Protein AF-0000000082579649 (afdb_homodimer)

Secondary structure (DSSP, 8-state):
--EEEEEETTTTEEEEEEE-TTT-HHHHHHHHHHHHTT-EEEEEE-SSSSSEEEEEEEGGGSPTT---PPPPPSSEESSPPTTEEEEEEE-TTSSTTPPSS-EEEEEEE-STT---EETTEE--EEEEEEE-HHHHHHHHHHHHHHHHH-SEEEEEEE-/--EEEEEETTTTEEEEEEE-TTT-HHHHHHHHHHHHTT-EEEEEE-SSSSSEEEEEEEGGGSPTT--------SSEESSPPTTEEEEEEE-TTSSTTPPSS-EEEEEEE-STT---EETTEE--EEEEEEE-HHHHHHHHHHHHHHHHH-SEEEEEEE-

Foldseek 3Di:
DQWKWKDFPPLGGTFIKGFDCVQFVVVSVLLVVQQAVQHKAKWWADDPWPQKIKGKDAPVRDDPPDDDDDGDATQKDQFDAAFFKWKDKDAAPRFPPDDGGIIIMIIHGQHGDTGQQDPRGTDITHRTIGTDPVSNVVNNSSSVVRNVVGMGMMTMHGD/DQWKWKDFPPLGGTFIKGFDCVQFVVVSVLLVVQQAVQHKAKWWADDPWPQKIKGKDDPVRDDPPDDDDDGDATQKDQFDAAFFKWKDKDAAPRFPPDDGGIIIMIIHGQHGDTGQQDPRGTDITHRTIGTDPVSNVSNNSSSVVRNVVGMGMMTMHGD

Organism: NCBI:txid68569

InterPro domains:
  IPR024532 Protein of unknown function DUF3830 [PF12903] (9-155)

pLDDT: mean 97.83, std 1.89, range [89.81, 99.0]

Solvent-accessible surface area (backbone atoms only — not comparable to full-atom values): 15954 Å² total; per-residue (Å²): 136,59,38,34,26,43,32,27,80,89,55,59,32,67,34,46,23,41,52,31,55,90,54,7,46,69,56,28,50,54,52,48,53,41,15,76,65,54,38,70,40,60,27,34,57,34,34,39,33,30,44,29,40,31,34,66,36,47,50,87,68,52,62,87,89,58,84,83,74,88,66,75,91,24,60,53,40,42,59,53,44,56,33,30,27,28,46,32,67,43,57,56,83,70,52,90,88,60,68,80,44,45,34,38,29,39,33,44,24,53,29,72,66,23,33,40,54,45,88,88,42,76,48,60,30,18,47,18,30,30,44,36,76,90,35,39,68,58,36,31,55,16,52,54,42,34,46,43,53,12,50,47,57,38,33,32,25,69,96,135,58,36,35,25,41,34,26,80,90,53,59,31,66,32,45,23,41,52,31,54,89,56,8,45,68,56,28,51,52,51,48,54,41,14,75,66,53,39,69,40,58,25,33,57,35,32,38,33,29,44,29,42,32,34,67,36,48,50,86,69,53,63,87,88,57,84,82,75,88,67,76,91,23,60,53,40,42,59,53,45,55,33,32,26,30,46,30,64,44,56,56,82,69,53,91,90,60,69,81,44,45,35,37,29,40,34,44,24,53,28,74,64,23,32,41,53,44,90,89,40,77,48,62,28,20,47,18,29,31,44,36,78,91,36,39,69,59,36,29,55,16,52,54,41,34,47,43,54,14,50,45,58,40,33,31,25,70,95

Radius of gyration: 20.74 Å; Cα contacts (8 Å, |Δi|>4): 809; chains: 2; bounding box: 42×59×42 Å

Nearest PDB structures (foldseek):
  3kop-assembly1_F  TM=8.408E-01  e=2.558E-10  Arthrobacter sp. FB24
  3kop-assembly1_D  TM=8.110E-01  e=3.966E-10  Arthrobacter sp. FB24
  3kop-assembly1_B  TM=8.063E-01  e=4.426E-10  Arthrobacter sp. FB24
  3kop-assembly1_A  TM=7.973E-01  e=3.365E-10  Arthrobacter sp. FB24
  6lkb-assembly1_B  TM=5.502E-01  e=4.437E-04  Arabidopsis thaliana

Structure (mmCIF, N/CA/C/O backbone):
data_AF-0000000082579649-model_v1
#
loop_
_entity.id
_entity.type
_entity.pdbx_description
1 polymer 'DUF3830 family protein'
#
loop_
_atom_site.group_PDB
_atom_site.id
_atom_site.type_symbol
_atom_site.label_atom_id
_atom_site.label_alt_id
_atom_site.label_comp_id
_atom_site.label_asym_id
_atom_site.label_entity_id
_atom_site.label_seq_id
_atom_site.pdbx_PDB_ins_code
_atom_site.Cartn_x
_atom_site.Cartn_y
_atom_site.Cartn_z
_atom_site.occupancy
_atom_site.B_iso_or_equiv
_atom_site.auth_seq_id
_atom_site.auth_comp_id
_atom_site.auth_asym_id
_atom_site.auth_atom_id
_atom_site.pdbx_PDB_model_num
ATOM 1 N N . MET A 1 1 ? 10.078 27.406 15.312 1 89.81 1 MET A N 1
ATOM 2 C CA . MET A 1 1 ? 10.195 25.953 15.117 1 89.81 1 MET A CA 1
ATOM 3 C C . MET A 1 1 ? 10.508 25.625 13.664 1 89.81 1 MET A C 1
ATOM 5 O O . MET A 1 1 ? 9.656 25.812 12.789 1 89.81 1 MET A O 1
ATOM 9 N N . ASP A 1 2 ? 11.695 25.125 13.398 1 94.81 2 ASP A N 1
ATOM 10 C CA . ASP A 1 2 ? 12.133 24.859 12.039 1 94.81 2 ASP A CA 1
ATOM 11 C C . ASP A 1 2 ? 12.109 23.359 11.734 1 94.81 2 ASP A C 1
ATOM 13 O O . ASP A 1 2 ? 12.125 22.953 10.57 1 94.81 2 ASP A O 1
ATOM 17 N N . LEU A 1 3 ? 12.117 22.688 12.906 1 98.5 3 LEU A N 1
ATOM 18 C CA . LEU A 1 3 ? 12.156 21.234 12.766 1 98.5 3 LEU A CA 1
ATOM 19 C C . LEU A 1 3 ? 11.008 20.578 13.523 1 98.5 3 LEU A C 1
ATOM 21 O O . LEU A 1 3 ? 10.641 21.031 14.617 1 98.5 3 LEU A O 1
ATOM 25 N N . VAL A 1 4 ? 10.43 19.516 12.945 1 98.88 4 VAL A N 1
ATOM 26 C CA . VAL A 1 4 ? 9.562 18.594 13.656 1 98.88 4 VAL A CA 1
ATOM 27 C C . VAL A 1 4 ? 10.141 17.188 13.602 1 98.88 4 VAL A C 1
ATOM 29 O O . VAL A 1 4 ? 11.031 16.906 12.797 1 98.88 4 VAL A O 1
ATOM 32 N N . ILE A 1 5 ? 9.695 16.328 14.523 1 98.94 5 ILE A N 1
ATOM 33 C CA . ILE A 1 5 ? 10.164 14.945 14.531 1 98.94 5 ILE A CA 1
ATOM 34 C C . ILE A 1 5 ? 8.969 14 14.523 1 98.94 5 ILE A C 1
ATOM 36 O O . ILE A 1 5 ? 7.988 14.227 15.242 1 98.94 5 ILE A O 1
ATOM 40 N N . PHE A 1 6 ? 8.969 13.031 13.594 1 98.94 6 PHE A N 1
ATOM 41 C CA . PHE A 1 6 ? 8.023 11.922 13.602 1 98.94 6 PHE A CA 1
ATOM 42 C C . PHE A 1 6 ? 8.625 10.703 14.281 1 98.94 6 PHE A C 1
ATOM 44 O O . PHE A 1 6 ? 9.742 10.297 13.969 1 98.94 6 PHE A O 1
ATOM 51 N N . THR A 1 7 ? 7.855 10.125 15.227 1 98.94 7 THR A N 1
ATOM 52 C CA . THR A 1 7 ? 8.383 8.984 15.969 1 98.94 7 THR A CA 1
ATOM 53 C C . THR A 1 7 ? 7.383 7.836 15.969 1 98.94 7 THR A C 1
ATOM 55 O O . THR A 1 7 ? 6.172 8.055 15.953 1 98.94 7 THR A O 1
ATOM 58 N N . GLU A 1 8 ? 7.793 6.699 15.922 1 98.88 8 GLU A N 1
ATOM 59 C CA . GLU A 1 8 ? 7.113 5.418 16.109 1 98.88 8 GLU A CA 1
ATOM 60 C C . GLU A 1 8 ? 8.008 4.418 16.828 1 98.88 8 GLU A C 1
ATOM 62 O O . GLU A 1 8 ? 8.977 3.91 16.266 1 98.88 8 GLU A O 1
ATOM 67 N N . PRO A 1 9 ? 7.734 4.109 18.109 1 98.31 9 PRO A N 1
ATOM 68 C CA . PRO A 1 9 ? 8.711 3.445 18.984 1 98.31 9 PRO A CA 1
ATOM 69 C C . PRO A 1 9 ? 9 2.01 18.547 1 98.31 9 PRO A C 1
ATOM 71 O O . PRO A 1 9 ? 10.125 1.532 18.703 1 98.31 9 PRO A O 1
ATOM 74 N N . LYS A 1 10 ? 8.117 1.256 18.047 1 98.56 10 LYS A N 1
ATOM 75 C CA . LYS A 1 10 ? 8.32 -0.157 17.734 1 98.56 10 LYS A CA 1
ATOM 76 C C . LYS A 1 10 ? 9.305 -0.334 16.594 1 98.56 10 LYS A C 1
ATOM 78 O O . LYS A 1 10 ? 10.188 -1.195 16.641 1 98.56 10 LYS A O 1
ATOM 83 N N . SER A 1 11 ? 9.195 0.44 15.539 1 98.81 11 SER A N 1
ATOM 84 C CA . SER A 1 11 ? 10.117 0.373 14.406 1 98.81 11 SER A CA 1
ATOM 85 C C . SER A 1 11 ? 11.422 1.102 14.719 1 98.81 11 SER A C 1
ATOM 87 O O . SER A 1 11 ? 12.453 0.832 14.094 1 98.81 11 SER A O 1
ATOM 89 N N . GLY A 1 12 ? 11.375 2.088 15.656 1 98.81 12 GLY A N 1
ATOM 90 C CA . GLY A 1 12 ? 12.516 2.949 15.945 1 98.81 12 GLY A CA 1
ATOM 91 C C . GLY A 1 12 ? 12.5 4.242 15.148 1 98.81 12 GLY A C 1
ATOM 92 O O . GLY A 1 12 ? 13.438 5.035 15.227 1 98.81 12 GLY A O 1
ATOM 93 N N . LEU A 1 13 ? 11.469 4.5 14.375 1 98.94 13 LEU A N 1
ATOM 94 C CA . LEU A 1 13 ? 11.406 5.715 13.57 1 98.94 13 LEU A CA 1
ATOM 95 C C . LEU A 1 13 ? 11.547 6.953 14.453 1 98.94 13 LEU A C 1
ATOM 97 O O . LEU A 1 13 ? 10.852 7.094 15.453 1 98.94 13 LEU A O 1
ATOM 101 N N . SER A 1 14 ? 12.422 7.719 14.172 1 98.88 14 SER A N 1
ATOM 102 C CA . SER A 1 14 ? 12.727 9.023 14.75 1 98.88 14 SER A CA 1
ATOM 103 C C . SER A 1 14 ? 13.305 9.969 13.695 1 98.88 14 SER A C 1
ATOM 105 O O . SER A 1 14 ? 14.508 10.227 13.688 1 98.88 14 SER A O 1
ATOM 107 N N . ALA A 1 15 ? 12.445 10.477 12.859 1 98.88 15 ALA A N 1
ATOM 108 C CA . ALA A 1 15 ? 12.867 11.25 11.695 1 98.88 15 ALA A CA 1
ATOM 109 C C . ALA A 1 15 ? 12.695 12.742 11.93 1 98.88 15 ALA A C 1
ATOM 111 O O . ALA A 1 15 ? 11.57 13.234 12.031 1 98.88 15 ALA A O 1
ATOM 112 N N . ARG A 1 16 ? 13.781 13.469 12.078 1 98.94 16 ARG A N 1
ATOM 113 C CA . ARG A 1 16 ? 13.719 14.93 12.094 1 98.94 16 ARG A CA 1
ATOM 114 C C . ARG A 1 16 ? 13.477 15.477 10.688 1 98.94 16 ARG A C 1
ATOM 116 O O . ARG A 1 16 ? 14.117 15.039 9.727 1 98.94 16 ARG A O 1
ATOM 123 N N . CYS A 1 17 ? 12.555 16.359 10.562 1 98.94 17 CYS A N 1
ATOM 124 C CA . CYS A 1 17 ? 12.164 16.922 9.273 1 98.94 17 CYS A CA 1
ATOM 125 C C . CYS A 1 17 ? 12.242 18.438 9.289 1 98.94 17 CYS A C 1
ATOM 127 O O . CYS A 1 17 ? 11.688 19.094 10.18 1 98.94 17 CYS A O 1
ATOM 129 N N . ARG A 1 18 ? 12.93 18.969 8.312 1 98.94 18 ARG A N 1
ATOM 130 C CA . ARG A 1 18 ? 13 20.406 8.148 1 98.94 18 ARG A CA 1
ATOM 131 C C . ARG A 1 18 ? 11.75 20.953 7.461 1 98.94 18 ARG A C 1
ATOM 133 O O . ARG A 1 18 ? 11.406 20.516 6.359 1 98.94 18 ARG A O 1
ATOM 140 N N . LEU A 1 19 ? 11.102 21.922 8.164 1 98.94 19 LEU A N 1
ATOM 141 C CA . LEU A 1 19 ? 9.938 22.578 7.57 1 98.94 19 LEU A CA 1
ATOM 142 C C . LEU A 1 19 ? 10.359 23.484 6.422 1 98.94 19 LEU A C 1
ATOM 144 O O . LEU A 1 19 ? 11.5 23.969 6.387 1 98.94 19 LEU A O 1
ATOM 148 N N . LEU A 1 20 ? 9.43 23.703 5.473 1 98.88 20 LEU A N 1
ATOM 149 C CA . LEU A 1 20 ? 9.68 24.531 4.305 1 98.88 20 LEU A CA 1
ATOM 150 C C . LEU A 1 20 ? 8.719 25.719 4.27 1 98.88 20 LEU A C 1
ATOM 152 O O . LEU A 1 20 ? 7.934 25.859 3.326 1 98.88 20 LEU A O 1
ATOM 156 N N . PRO A 1 21 ? 8.867 26.672 5.203 1 98.62 21 PRO A N 1
ATOM 157 C CA . PRO A 1 21 ? 7.867 27.734 5.32 1 98.62 21 PRO A CA 1
ATOM 158 C C . PRO A 1 21 ? 7.855 28.672 4.113 1 98.62 21 PRO A C 1
ATOM 160 O O . PRO A 1 21 ? 6.844 29.312 3.84 1 98.62 21 PRO A O 1
ATOM 163 N N . ASP A 1 22 ? 8.969 28.75 3.328 1 98.69 22 ASP A N 1
ATOM 164 C CA . ASP A 1 22 ? 8.977 29.594 2.137 1 98.69 22 ASP A CA 1
ATOM 165 C C . ASP A 1 22 ? 8.164 28.969 1.01 1 98.69 22 ASP A C 1
ATOM 167 O O . ASP A 1 22 ? 7.562 29.672 0.198 1 98.69 22 ASP A O 1
ATOM 171 N N . ALA A 1 23 ? 8.125 27.688 0.96 1 98.81 23 ALA A N 1
ATOM 172 C CA . ALA A 1 23 ? 7.469 26.969 -0.129 1 98.81 23 ALA A CA 1
ATOM 173 C C . ALA A 1 23 ? 6.02 26.641 0.224 1 98.81 23 ALA A C 1
ATOM 175 O O . ALA A 1 23 ? 5.148 26.641 -0.647 1 98.81 23 ALA A O 1
ATOM 176 N N . ALA A 1 24 ? 5.758 26.359 1.533 1 98.88 24 ALA A N 1
ATOM 177 C CA . ALA A 1 24 ? 4.438 25.891 1.954 1 98.88 24 ALA A CA 1
ATOM 178 C C . ALA A 1 24 ? 4.082 26.438 3.338 1 98.88 24 ALA A C 1
ATOM 180 O O . ALA A 1 24 ? 3.965 25.672 4.297 1 98.88 24 ALA A O 1
ATOM 181 N N . PRO A 1 25 ? 3.885 27.703 3.451 1 98.69 25 PRO A N 1
ATOM 182 C CA . PRO A 1 25 ? 3.76 28.344 4.758 1 98.69 25 PRO A CA 1
ATOM 183 C C . PRO A 1 25 ? 2.559 27.844 5.555 1 98.69 25 PRO A C 1
ATOM 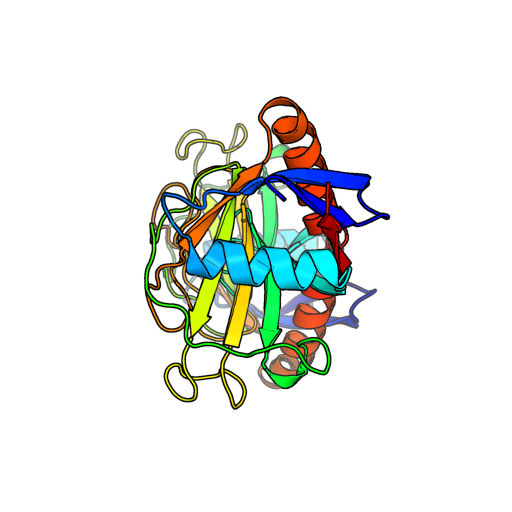185 O O . PRO A 1 25 ? 2.672 27.578 6.754 1 98.69 25 PRO A O 1
ATOM 188 N N . GLN A 1 26 ? 1.358 27.688 4.949 1 98.75 26 GLN A N 1
ATOM 189 C CA . GLN A 1 26 ? 0.181 27.281 5.703 1 98.75 26 GLN A CA 1
ATOM 190 C C . GLN A 1 26 ? 0.273 25.797 6.102 1 98.75 26 GLN A C 1
ATOM 192 O O . GLN A 1 26 ? -0.166 25.422 7.188 1 98.75 26 GLN A O 1
ATOM 197 N N . SER A 1 27 ? 0.821 24.969 5.25 1 98.81 27 SER A N 1
ATOM 198 C CA . SER A 1 27 ? 1.062 23.578 5.586 1 98.81 27 SER A CA 1
ATOM 199 C C . SER A 1 27 ? 2.033 23.438 6.758 1 98.81 27 SER A C 1
ATOM 201 O O . SER A 1 27 ? 1.834 22.609 7.648 1 98.81 27 SER A O 1
ATOM 203 N N . CYS A 1 28 ? 3.035 24.266 6.73 1 98.81 28 CYS A N 1
ATOM 204 C CA . CYS A 1 28 ? 3.998 24.25 7.828 1 98.81 28 CYS A CA 1
ATOM 205 C C . CYS A 1 28 ? 3.344 24.672 9.133 1 98.81 28 CYS A C 1
ATOM 207 O O . CYS A 1 28 ? 3.633 24.109 10.195 1 98.81 28 CYS A O 1
ATOM 209 N N . ASP A 1 29 ? 2.516 25.688 9.031 1 98.44 29 ASP A N 1
ATOM 210 C CA . ASP A 1 29 ? 1.806 26.109 10.234 1 98.44 29 ASP A CA 1
ATOM 211 C C . ASP A 1 29 ? 0.965 24.984 10.812 1 98.44 29 ASP A C 1
ATOM 213 O O . ASP A 1 29 ? 0.917 24.781 12.031 1 98.44 29 ASP A O 1
ATOM 217 N N . PHE A 1 30 ? 0.274 24.25 9.977 1 98.5 30 PHE A N 1
ATOM 218 C CA . PHE A 1 30 ? -0.535 23.094 10.375 1 98.5 30 PHE A CA 1
ATOM 219 C C . PHE A 1 30 ? 0.319 22.062 11.094 1 98.5 30 PHE A C 1
ATOM 221 O O . PHE A 1 30 ? -0.029 21.609 12.188 1 98.5 30 PHE A O 1
ATOM 228 N N . LEU A 1 31 ? 1.506 21.688 10.531 1 98.56 31 LEU A N 1
ATOM 229 C CA . LEU A 1 31 ? 2.402 20.703 11.125 1 98.56 31 LEU A CA 1
ATOM 230 C C . LEU A 1 31 ? 2.953 21.203 12.461 1 98.56 31 LEU A C 1
ATOM 232 O O . LEU A 1 31 ? 3.09 20.438 13.406 1 98.56 31 LEU A O 1
ATOM 236 N N . ARG A 1 32 ? 3.266 22.5 12.508 1 98.25 32 ARG A N 1
ATOM 237 C CA . ARG A 1 32 ? 3.754 23.094 13.75 1 98.25 32 ARG A CA 1
ATOM 238 C C . ARG A 1 32 ? 2.717 22.953 14.867 1 98.25 32 ARG A C 1
ATOM 240 O O . ARG A 1 32 ? 3.062 22.672 16.016 1 98.25 32 ARG A O 1
ATOM 247 N N . ASP A 1 33 ? 1.512 23.25 14.461 1 98.12 33 ASP A N 1
ATOM 248 C CA . ASP A 1 33 ? 0.439 23.141 15.445 1 98.12 33 ASP A CA 1
ATOM 249 C C . ASP A 1 33 ? 0.318 21.719 15.977 1 98.12 33 ASP A C 1
ATOM 251 O O . ASP A 1 33 ? 0.235 21.5 17.188 1 98.12 33 ASP A O 1
ATOM 255 N N . LEU A 1 34 ? 0.343 20.719 15.133 1 98.62 34 LEU A N 1
ATOM 256 C CA . LEU A 1 34 ? 0.32 19.312 15.547 1 98.62 34 LEU A CA 1
ATOM 257 C C . LEU A 1 34 ? 1.504 19 16.453 1 98.62 34 LEU A C 1
ATOM 259 O O . LEU A 1 34 ? 1.343 18.344 17.484 1 98.62 34 LEU A O 1
ATOM 263 N N . ALA A 1 35 ? 2.691 19.5 16.047 1 98.69 35 ALA A N 1
ATOM 264 C CA . ALA A 1 35 ? 3.916 19.203 16.797 1 98.69 35 ALA A CA 1
ATOM 265 C C . ALA A 1 35 ? 3.865 19.812 18.188 1 98.69 35 ALA A C 1
ATOM 267 O O . ALA A 1 35 ? 4.238 19.172 19.172 1 98.69 35 ALA A O 1
ATOM 268 N N . THR A 1 36 ? 3.416 21.078 18.219 1 97.88 36 THR A N 1
ATOM 269 C CA . THR A 1 36 ? 3.324 21.766 19.516 1 97.88 36 THR A CA 1
ATOM 270 C C . THR A 1 36 ? 2.418 21 20.469 1 97.88 36 THR A C 1
ATOM 272 O O . THR A 1 36 ? 2.668 20.984 21.672 1 97.88 36 THR A O 1
ATOM 275 N N . ARG A 1 37 ? 1.461 20.328 19.922 1 97.94 37 ARG A N 1
ATOM 276 C CA . ARG A 1 37 ? 0.497 19.578 20.734 1 97.94 37 ARG A CA 1
ATOM 277 C C . ARG A 1 37 ? 0.972 18.156 20.969 1 97.94 37 ARG A C 1
ATOM 279 O O . ARG A 1 37 ? 0.309 17.391 21.672 1 97.94 37 ARG A O 1
ATOM 286 N N . ARG A 1 38 ? 2.102 17.797 20.406 1 98.06 38 ARG A N 1
ATOM 287 C CA . ARG A 1 38 ? 2.633 16.438 20.484 1 98.06 38 ARG A CA 1
ATOM 288 C C . ARG A 1 38 ? 1.575 15.414 20.094 1 98.06 38 ARG A C 1
ATOM 290 O O . ARG A 1 38 ? 1.342 14.453 20.828 1 98.06 38 ARG A O 1
ATOM 297 N N . ALA A 1 39 ? 0.95 15.68 18.953 1 98.62 39 ALA A N 1
ATOM 298 C CA . ALA A 1 39 ? -0.205 14.898 18.531 1 98.62 39 ALA A CA 1
ATOM 299 C C . ALA A 1 39 ? 0.219 13.516 18.031 1 98.62 39 ALA A C 1
ATOM 301 O O . ALA A 1 39 ? 1.279 13.367 17.422 1 98.62 39 ALA A O 1
ATOM 302 N N . SER A 1 40 ? -0.592 12.5 18.312 1 98.69 40 SER A N 1
ATOM 303 C CA . SER A 1 40 ? -0.394 11.125 17.875 1 98.69 40 SER A CA 1
ATOM 304 C C . SER A 1 40 ? -1.604 10.617 17.109 1 98.69 40 SER A C 1
ATOM 306 O O . SER A 1 40 ? -2.748 10.891 17.484 1 98.69 40 SER A O 1
ATOM 308 N N . PHE A 1 41 ? -1.312 9.906 16.031 1 98.75 41 PHE A N 1
ATOM 309 C CA . PHE A 1 41 ? -2.377 9.391 15.172 1 98.75 41 PHE A CA 1
ATOM 310 C C . PHE A 1 41 ? -2.088 7.949 14.758 1 98.75 41 PHE A C 1
ATOM 312 O O . PHE A 1 41 ? -0.93 7.527 14.727 1 98.75 41 PHE A O 1
ATOM 319 N N . GLU A 1 42 ? -3.166 7.215 14.508 1 98.5 42 GLU A N 1
ATOM 320 C CA . GLU A 1 42 ? -2.998 5.949 13.797 1 98.5 42 GLU A CA 1
ATOM 321 C C . GLU A 1 42 ? -2.361 6.164 12.43 1 98.5 42 GLU A C 1
ATOM 323 O O . GLU A 1 42 ? -2.703 7.117 11.727 1 98.5 42 GLU A O 1
ATOM 328 N N . ALA A 1 43 ? -1.417 5.348 12.07 1 98.88 43 ALA A N 1
ATOM 329 C CA . ALA A 1 43 ? -0.708 5.383 10.797 1 98.88 43 ALA A CA 1
ATOM 330 C C . ALA A 1 43 ? -0.531 3.977 10.227 1 98.88 43 ALA A C 1
ATOM 332 O O . ALA A 1 43 ? -0.626 2.988 10.953 1 98.88 43 ALA A O 1
ATOM 333 N N . MET A 1 44 ? -0.323 3.93 8.906 1 98.69 44 MET A N 1
ATOM 334 C CA . MET A 1 44 ? -0.087 2.678 8.195 1 98.69 44 MET A CA 1
ATOM 335 C C . MET A 1 44 ? 0.563 2.936 6.84 1 98.69 44 MET A C 1
ATOM 337 O O . MET A 1 44 ? 0.58 4.07 6.363 1 98.69 44 MET A O 1
ATOM 341 N N . HIS A 1 45 ? 1.109 1.904 6.34 1 98.94 45 HIS A N 1
ATOM 342 C CA . HIS A 1 45 ? 1.642 2.031 4.988 1 98.94 45 HIS A CA 1
ATOM 343 C C . HIS A 1 45 ? 0.525 2.273 3.977 1 98.94 45 HIS A C 1
ATOM 345 O O . HIS A 1 45 ? -0.5 1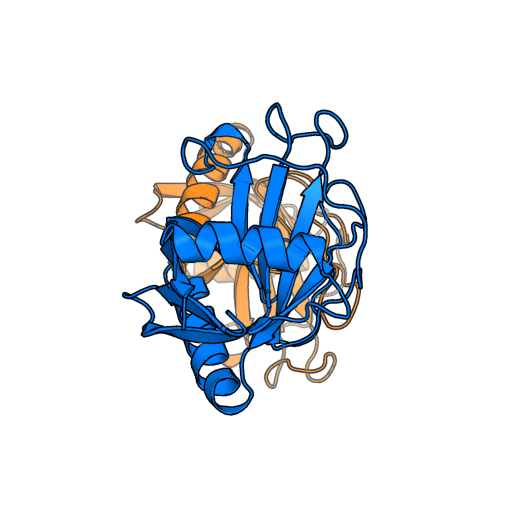.59 4.004 1 98.94 45 HIS A O 1
ATOM 351 N N . ALA A 1 46 ? 0.698 3.195 3.107 1 98.75 46 ALA A N 1
ATOM 352 C CA . ALA A 1 46 ? -0.265 3.531 2.061 1 98.75 46 ALA A CA 1
ATOM 353 C C . ALA A 1 46 ? -0.417 2.387 1.065 1 98.75 46 ALA A C 1
ATOM 355 O O . ALA A 1 46 ? 0.506 1.59 0.88 1 98.75 46 ALA A O 1
ATOM 356 N N . ILE A 1 47 ? -1.547 2.381 0.357 1 98.69 47 ILE A N 1
ATOM 357 C CA . ILE A 1 47 ? -1.786 1.223 -0.498 1 98.69 47 ILE A CA 1
ATOM 358 C C . ILE A 1 47 ? -1.884 1.669 -1.955 1 98.69 47 ILE A C 1
ATOM 360 O O . ILE A 1 47 ? -1.992 0.838 -2.859 1 98.69 47 ILE A O 1
ATOM 364 N N . TRP A 1 48 ? -1.76 3 -2.254 1 98.12 48 TRP A N 1
ATOM 365 C CA . TRP A 1 48 ? -1.967 3.496 -3.609 1 98.12 48 TRP A CA 1
ATOM 366 C C . TRP A 1 48 ? -0.719 4.203 -4.125 1 98.12 48 TRP A C 1
ATOM 368 O O . TRP A 1 48 ? -0.512 4.305 -5.336 1 98.12 48 TRP A O 1
ATOM 378 N N . THR A 1 49 ? 0.139 4.629 -3.215 1 98.56 49 THR A N 1
ATOM 379 C CA . THR A 1 49 ? 1.006 5.746 -3.578 1 98.56 49 THR A CA 1
ATOM 380 C C . THR A 1 49 ? 2.473 5.32 -3.553 1 98.56 49 THR A C 1
ATOM 382 O O . THR A 1 49 ? 3.363 6.137 -3.801 1 98.56 49 THR A O 1
ATOM 385 N N . GLY A 1 50 ? 2.756 4.086 -3.246 1 98.56 50 GLY A N 1
ATOM 386 C CA . GLY A 1 50 ? 4.125 3.604 -3.191 1 98.56 50 GLY A CA 1
ATOM 387 C C . GLY A 1 50 ? 4.742 3.707 -1.81 1 98.56 50 GLY A C 1
ATOM 388 O O . GLY A 1 50 ? 4.098 3.373 -0.812 1 98.56 50 GLY A O 1
ATOM 389 N N . PRO A 1 51 ? 6.035 4.066 -1.705 1 98.81 51 PRO A N 1
ATOM 390 C CA . PRO A 1 51 ? 6.73 4.031 -0.417 1 98.81 51 PRO A CA 1
ATOM 391 C C . PRO A 1 51 ? 6.348 5.199 0.492 1 98.81 51 PRO A C 1
ATOM 393 O O . PRO A 1 51 ? 7.137 6.129 0.675 1 98.81 51 PRO A O 1
ATOM 396 N N . GLU A 1 52 ? 5.172 5.082 1.138 1 98.94 52 GLU A N 1
ATOM 397 C CA . GLU A 1 52 ? 4.594 6.121 1.984 1 98.94 52 GLU A CA 1
ATOM 398 C C . GLU A 1 52 ? 4.012 5.531 3.264 1 98.94 52 GLU A C 1
ATOM 400 O O . GLU A 1 52 ? 3.287 4.531 3.219 1 98.94 52 GLU A O 1
ATOM 405 N N . ILE A 1 53 ? 4.41 6.102 4.355 1 98.94 53 ILE A N 1
ATOM 406 C CA . ILE A 1 53 ? 3.594 5.941 5.555 1 98.94 53 ILE A CA 1
ATOM 407 C C . ILE A 1 53 ? 2.553 7.059 5.625 1 98.94 53 ILE A C 1
ATOM 409 O O . ILE A 1 53 ? 2.902 8.242 5.617 1 98.94 53 ILE A O 1
ATOM 413 N N . SER A 1 54 ? 1.322 6.703 5.68 1 98.88 54 SER A N 1
ATOM 414 C CA . SER A 1 54 ? 0.207 7.645 5.691 1 98.88 54 SER A CA 1
ATOM 415 C C . SER A 1 54 ? -0.339 7.836 7.102 1 98.88 54 SER A C 1
ATOM 417 O O . SER A 1 54 ? -0.502 6.867 7.848 1 98.88 54 SER A O 1
ATOM 419 N N . VAL A 1 55 ? -0.555 9.055 7.48 1 98.88 55 VAL A N 1
ATOM 420 C CA . VAL A 1 55 ? -1.213 9.453 8.719 1 98.88 55 VAL A CA 1
ATOM 421 C C . VAL A 1 55 ? -2.52 10.172 8.406 1 98.88 55 VAL A C 1
ATOM 423 O O . VAL A 1 55 ? -2.57 11.406 8.398 1 98.88 55 VAL A O 1
ATOM 426 N N . PRO A 1 56 ? -3.551 9.391 8.195 1 98.38 56 PRO A N 1
ATOM 427 C CA . PRO A 1 56 ? -4.84 10.016 7.883 1 98.38 56 PRO A CA 1
ATOM 428 C C . PRO A 1 56 ? -5.469 10.703 9.094 1 98.38 56 PRO A C 1
ATOM 430 O O . PRO A 1 56 ? -5.445 10.164 10.195 1 98.38 56 PRO A O 1
ATOM 433 N N . MET A 1 57 ? -5.953 11.898 8.836 1 98.25 57 MET A N 1
ATOM 434 C CA . MET A 1 57 ? -6.543 12.688 9.914 1 98.25 57 MET A CA 1
ATOM 435 C C . MET A 1 57 ? -7.891 13.258 9.492 1 98.25 57 MET A C 1
ATOM 437 O O . MET A 1 57 ? -7.988 14.43 9.125 1 98.25 57 MET A O 1
ATOM 441 N N . PRO A 1 58 ? -8.953 12.406 9.578 1 96.75 58 PRO A N 1
ATOM 442 C CA . PRO A 1 58 ? -10.281 13.023 9.453 1 96.75 58 PRO A CA 1
ATOM 443 C C . PRO A 1 58 ? -10.531 14.109 10.5 1 96.75 58 PRO A C 1
ATOM 445 O O . PRO A 1 58 ? -9.875 14.117 11.547 1 96.75 58 PRO A O 1
ATOM 448 N N . SER A 1 59 ? -11.414 14.961 10.211 1 93.06 59 SER A N 1
ATOM 449 C CA . SER A 1 59 ? -11.719 16.109 11.055 1 93.06 59 SER A CA 1
ATOM 450 C C . SER A 1 59 ? -11.914 15.68 12.508 1 93.06 59 SER A C 1
ATOM 452 O O . SER A 1 59 ? -11.438 16.359 13.43 1 93.06 59 SER A O 1
ATOM 454 N N . ALA A 1 60 ? -12.508 14.562 12.727 1 93.44 60 ALA A N 1
ATOM 455 C CA . ALA A 1 60 ? -12.867 14.094 14.062 1 93.44 60 ALA A CA 1
ATOM 456 C C . ALA A 1 60 ? -11.633 13.617 14.82 1 93.44 60 ALA A C 1
ATOM 458 O O . ALA A 1 60 ? -11.672 13.461 16.047 1 93.44 60 ALA A O 1
ATOM 459 N N . ALA A 1 61 ? -10.508 13.391 14.141 1 95.31 61 ALA A N 1
ATOM 460 C CA . ALA A 1 61 ? -9.305 12.836 14.773 1 95.31 61 ALA A CA 1
ATOM 461 C C . ALA A 1 61 ? -8.375 13.953 15.234 1 95.31 61 ALA A C 1
ATOM 463 O O . ALA A 1 61 ? -7.434 13.703 15.992 1 95.31 61 ALA A O 1
ATOM 464 N N . LEU A 1 62 ? -8.617 15.195 14.789 1 97.06 62 LEU A N 1
ATOM 465 C CA . LEU A 1 62 ? -7.719 16.281 15.148 1 97.06 62 LEU A CA 1
ATOM 466 C C . LEU A 1 62 ? -7.863 16.656 16.625 1 97.06 62 LEU A C 1
ATOM 468 O O . LEU A 1 62 ? -8.945 16.5 17.203 1 97.06 62 LEU A O 1
ATOM 472 N N . PRO A 1 63 ? -6.699 17.125 17.203 1 96.81 63 PRO A N 1
ATOM 473 C CA . PRO A 1 63 ? -6.762 17.5 18.625 1 96.81 63 PRO A CA 1
ATOM 474 C C . PRO A 1 63 ? -7.84 18.547 18.906 1 96.81 63 PRO A C 1
ATOM 476 O O . PRO A 1 63 ? -8.078 19.438 18.094 1 96.81 63 PRO A O 1
ATOM 479 N N . GLN A 1 64 ? -8.367 18.406 20.078 1 93.56 64 GLN A N 1
ATOM 480 C CA . GLN A 1 64 ? -9.375 19.375 20.5 1 93.56 64 GLN A CA 1
ATOM 481 C C . GLN A 1 64 ? -8.828 20.797 20.469 1 93.56 64 GLN A C 1
ATOM 483 O O . GLN A 1 64 ? -7.707 21.047 20.922 1 93.56 64 GLN A O 1
ATOM 488 N N . GLY A 1 65 ? -9.586 21.672 19.922 1 94.06 65 GLY A N 1
ATOM 489 C CA . GLY A 1 65 ? -9.219 23.078 19.906 1 94.06 65 GLY A CA 1
ATOM 490 C C . GLY A 1 65 ? -8.352 23.453 18.719 1 94.06 65 GLY A C 1
ATOM 491 O O . GLY A 1 65 ? -8.109 24.641 18.469 1 94.06 65 GLY A O 1
ATOM 492 N N . MET A 1 66 ? -7.941 22.469 18 1 95.94 66 MET A N 1
ATOM 493 C CA . MET A 1 66 ? -7.117 22.797 16.844 1 95.94 66 MET A CA 1
ATOM 494 C C . MET A 1 66 ? -7.969 23.359 15.703 1 95.94 66 MET A C 1
ATOM 496 O O . MET A 1 66 ? -9.07 22.875 15.453 1 95.94 66 MET A O 1
ATOM 500 N N . THR A 1 67 ? -7.363 24.359 15.062 1 94.06 67 THR A N 1
ATOM 501 C CA . THR A 1 67 ? -8.031 24.891 13.883 1 94.06 67 THR A CA 1
ATOM 502 C C . THR A 1 67 ? -8.047 23.844 12.758 1 94.06 67 THR A C 1
ATOM 504 O O . THR A 1 67 ? -7.207 22.953 12.727 1 94.06 67 THR A O 1
ATOM 507 N N . GLN A 1 68 ? -9.094 23.891 11.953 1 95 68 GLN A N 1
ATOM 508 C CA . GLN A 1 68 ? -9.234 23.031 10.789 1 95 68 GLN A CA 1
ATOM 509 C C . GLN A 1 68 ? -9.305 23.844 9.5 1 95 68 GLN A C 1
ATOM 511 O O . GLN A 1 68 ? -10.336 23.844 8.812 1 95 68 GLN A O 1
ATOM 516 N N . PRO A 1 69 ? -8.203 24.516 9.172 1 95.62 69 PRO A N 1
ATOM 517 C CA . PRO A 1 69 ? -8.227 25.438 8.023 1 95.62 69 PRO A CA 1
ATOM 518 C C . PRO A 1 69 ? -8.297 24.703 6.688 1 95.62 69 PRO A C 1
ATOM 520 O O . PRO A 1 69 ? -7.793 23.578 6.566 1 95.62 69 PRO A O 1
ATOM 523 N N . ALA A 1 70 ? -8.945 25.375 5.699 1 97.62 70 ALA A N 1
ATOM 524 C CA . ALA A 1 70 ? -8.68 24.969 4.316 1 97.62 70 ALA A CA 1
ATOM 525 C C . ALA A 1 70 ? -7.227 25.25 3.934 1 97.62 70 ALA A C 1
ATOM 527 O O . ALA A 1 70 ? -6.715 26.344 4.176 1 97.62 70 ALA A O 1
ATOM 528 N N . ILE A 1 71 ? -6.531 24.219 3.459 1 98.38 71 ILE A N 1
ATOM 529 C CA . ILE A 1 71 ? -5.137 24.375 3.064 1 98.38 71 ILE A CA 1
ATOM 530 C C . ILE A 1 71 ? -5.043 24.531 1.548 1 98.38 71 ILE A C 1
ATOM 532 O O . ILE A 1 71 ? -5.434 23.625 0.804 1 98.38 71 ILE A O 1
ATOM 536 N N . PRO A 1 72 ? -4.582 25.672 1.077 1 98.38 72 PRO A N 1
ATOM 537 C CA . PRO A 1 72 ? -4.418 25.797 -0.373 1 98.38 72 PRO A CA 1
ATOM 538 C C . PRO A 1 72 ? -3.242 24.984 -0.905 1 98.38 72 PRO A C 1
ATOM 540 O O . PRO A 1 72 ? -2.436 24.469 -0.123 1 98.38 72 PRO A O 1
ATOM 543 N N . ALA A 1 73 ? -3.193 24.812 -2.268 1 98.69 73 ALA A N 1
ATOM 544 C CA . ALA A 1 73 ? -2.018 24.203 -2.883 1 98.69 73 ALA A CA 1
ATOM 545 C C . ALA A 1 73 ? -0.775 25.062 -2.658 1 98.69 73 ALA A C 1
ATOM 547 O O . ALA A 1 73 ? -0.777 26.266 -2.959 1 98.69 73 ALA A O 1
ATOM 548 N N . GLU A 1 74 ? 0.24 24.531 -2.059 1 98.81 74 GLU A N 1
ATOM 549 C CA . GLU A 1 74 ? 1.562 25.094 -1.796 1 98.81 74 GLU A CA 1
ATOM 550 C C . GLU A 1 74 ? 2.662 24.078 -2.117 1 98.81 74 GLU A C 1
ATOM 552 O O . GLU A 1 74 ? 2.787 23.047 -1.447 1 98.81 74 GLU A O 1
ATOM 557 N N . ASN A 1 75 ? 3.504 24.438 -3.154 1 98.81 75 ASN A N 1
ATOM 558 C CA . ASN A 1 75 ? 4.562 23.484 -3.479 1 98.81 75 ASN A CA 1
ATOM 559 C C . ASN A 1 75 ? 4.008 22.078 -3.699 1 98.81 75 ASN A C 1
ATOM 561 O O . ASN A 1 75 ? 4.539 21.109 -3.16 1 98.81 75 ASN A O 1
ATOM 565 N N . ALA A 1 76 ? 2.822 21.984 -4.367 1 98.94 76 ALA A N 1
ATOM 566 C CA . ALA A 1 76 ? 2.039 20.766 -4.504 1 98.94 76 ALA A CA 1
ATOM 567 C C . ALA A 1 76 ? 2.586 19.891 -5.625 1 98.94 76 ALA A C 1
ATOM 569 O O . ALA A 1 76 ? 3.08 20.391 -6.633 1 98.94 76 ALA A O 1
ATOM 570 N N . THR A 1 77 ? 2.578 18.672 -5.461 1 98.88 77 THR A N 1
ATOM 571 C CA . THR A 1 77 ? 3.023 17.734 -6.484 1 98.88 77 THR A CA 1
ATOM 572 C C . THR A 1 77 ? 2.221 16.438 -6.422 1 98.88 77 THR A C 1
ATOM 574 O O . THR A 1 77 ? 1.681 16.094 -5.367 1 98.88 77 THR A O 1
ATOM 577 N N . SER A 1 78 ? 2.092 15.758 -7.508 1 98.81 78 SER A N 1
ATOM 578 C CA . SER A 1 78 ? 1.552 14.398 -7.555 1 98.81 78 SER A CA 1
ATOM 579 C C . SER A 1 78 ? 2.66 13.359 -7.438 1 98.81 78 SER A C 1
ATOM 581 O O . SER A 1 78 ? 2.387 12.164 -7.352 1 98.81 78 SER A O 1
ATOM 583 N N . TYR A 1 79 ? 3.939 13.781 -7.383 1 98.69 79 TYR A N 1
ATOM 584 C CA . TYR A 1 79 ? 5.102 12.898 -7.441 1 98.69 79 TYR A CA 1
ATOM 585 C C . TYR A 1 79 ? 6.086 13.227 -6.324 1 98.69 79 TYR A C 1
ATOM 587 O O . TYR A 1 79 ? 7.23 13.609 -6.586 1 98.69 79 TYR A O 1
ATOM 595 N N . PRO A 1 80 ? 5.656 12.984 -5.055 1 98.75 80 PRO A N 1
ATOM 596 C CA . PRO A 1 80 ? 6.609 13.219 -3.967 1 98.75 80 PRO A CA 1
ATOM 597 C C . PRO A 1 80 ? 7.859 12.352 -4.078 1 98.75 80 PRO A C 1
ATOM 599 O O . PRO A 1 80 ? 7.785 11.211 -4.559 1 98.75 80 PRO A O 1
ATOM 602 N N . GLY A 1 81 ? 8.984 12.906 -3.652 1 98.31 81 GLY A N 1
ATOM 603 C CA . GLY A 1 81 ? 10.25 12.195 -3.67 1 98.31 81 GLY A CA 1
ATOM 604 C C . GLY A 1 81 ? 10.609 11.578 -2.33 1 98.31 81 GLY A C 1
ATOM 605 O O . GLY A 1 81 ? 9.961 11.867 -1.317 1 98.31 81 GLY A O 1
ATOM 606 N N . ALA A 1 82 ? 11.68 10.758 -2.373 1 98.31 82 ALA A N 1
ATOM 607 C CA . ALA A 1 82 ? 12.188 10.18 -1.131 1 98.31 82 ALA A CA 1
ATOM 608 C C . ALA A 1 82 ? 12.602 11.273 -0.146 1 98.31 82 ALA A C 1
ATOM 610 O O . ALA A 1 82 ? 13.344 12.188 -0.5 1 98.31 82 ALA A O 1
ATOM 611 N N . GLY A 1 83 ? 12.023 11.172 1.049 1 98.88 83 GLY A N 1
ATOM 612 C CA . GLY A 1 83 ? 12.359 12.148 2.076 1 98.88 83 GLY A CA 1
ATOM 613 C C . GLY A 1 83 ? 11.336 13.258 2.211 1 98.88 83 GLY A C 1
ATOM 614 O O . GLY A 1 83 ? 11.359 14.016 3.18 1 98.88 83 GLY A O 1
ATOM 615 N N . ASP A 1 84 ? 10.43 13.352 1.269 1 98.94 84 ASP A N 1
ATOM 616 C CA . ASP A 1 84 ? 9.391 14.375 1.333 1 98.94 84 ASP A CA 1
ATOM 617 C C . ASP A 1 84 ? 8.352 14.039 2.402 1 98.94 84 ASP A C 1
ATOM 619 O O . ASP A 1 84 ? 7.957 12.883 2.547 1 98.94 84 ASP A O 1
ATOM 623 N N . VAL A 1 85 ? 7.961 15 3.182 1 99 85 VAL A N 1
ATOM 624 C CA . VAL A 1 85 ? 6.758 14.977 4.012 1 99 85 VAL A CA 1
ATOM 625 C C . VAL A 1 85 ? 5.695 15.891 3.4 1 99 85 VAL A C 1
ATOM 627 O O . VAL A 1 85 ? 5.949 17.062 3.137 1 99 85 VAL A O 1
ATOM 630 N N . VAL A 1 86 ? 4.527 15.297 3.188 1 99 86 VAL A N 1
ATOM 631 C CA . VAL A 1 86 ? 3.512 16.078 2.492 1 99 86 VAL A CA 1
ATOM 632 C C . VAL A 1 86 ? 2.273 16.219 3.375 1 99 86 VAL A C 1
ATOM 634 O O . VAL A 1 86 ? 2.059 15.422 4.289 1 99 86 VAL A O 1
ATOM 637 N N . LEU A 1 87 ? 1.523 17.266 3.145 1 98.94 87 LEU A N 1
ATOM 638 C CA . LEU A 1 87 ? 0.177 17.453 3.676 1 98.94 87 LEU A CA 1
ATOM 639 C C . LEU A 1 87 ? -0.854 17.469 2.553 1 98.94 87 LEU A C 1
ATOM 641 O O . LEU A 1 87 ? -0.806 18.328 1.671 1 98.94 87 LEU A O 1
ATOM 645 N N . ALA A 1 88 ? -1.701 16.516 2.559 1 98.75 88 ALA A N 1
ATOM 646 C CA . ALA A 1 88 ? -2.873 16.531 1.687 1 98.75 88 ALA A CA 1
ATOM 647 C C . ALA A 1 88 ? -4.09 17.094 2.416 1 98.75 88 ALA A C 1
ATOM 649 O O . ALA A 1 88 ? -4.305 16.797 3.596 1 98.75 88 ALA A O 1
ATOM 650 N N . TYR A 1 89 ? -4.785 17.906 1.729 1 98.38 89 TYR A N 1
ATOM 651 C CA . TYR A 1 89 ? -6.055 18.438 2.201 1 98.38 89 TYR A CA 1
ATOM 652 C C . TYR A 1 89 ? -7.164 18.203 1.188 1 98.38 89 TYR A C 1
ATOM 654 O O . TYR A 1 89 ? -7.008 18.484 0.001 1 98.38 89 TYR A O 1
ATOM 662 N N . LEU A 1 90 ? -8.234 17.609 1.646 1 97.69 90 LEU A N 1
ATOM 663 C CA . LEU A 1 90 ? -9.445 17.438 0.849 1 97.69 90 LEU A CA 1
ATOM 664 C C . LEU A 1 90 ? -10.641 18.094 1.536 1 97.69 90 LEU A C 1
ATOM 666 O O . LEU A 1 90 ? -10.953 17.781 2.688 1 97.69 90 LEU A O 1
ATOM 670 N N . ALA A 1 91 ? -11.305 18.953 0.797 1 97.31 91 ALA A N 1
ATOM 671 C CA . ALA A 1 91 ? -12.414 19.734 1.343 1 97.31 91 ALA A CA 1
ATOM 672 C C . ALA A 1 91 ? -13.617 18.828 1.623 1 97.31 91 ALA A C 1
ATOM 674 O O . ALA A 1 91 ? -13.789 17.797 0.978 1 97.31 91 ALA A O 1
ATOM 675 N N . PRO A 1 92 ? -14.477 19.312 2.607 1 96.31 92 PRO A N 1
ATOM 676 C CA . PRO A 1 92 ? -15.695 18.547 2.863 1 96.31 92 PRO A CA 1
ATOM 677 C C . PRO A 1 92 ? -16.516 18.297 1.597 1 96.31 92 PRO A C 1
ATOM 679 O O . PRO A 1 92 ? -16.781 19.219 0.832 1 96.31 92 PRO A O 1
ATOM 682 N N . GLY A 1 93 ? -16.781 17.016 1.369 1 95.81 93 GLY A N 1
ATOM 683 C CA . GLY A 1 93 ? -17.672 16.688 0.27 1 95.81 93 GLY A CA 1
ATOM 684 C C . GLY A 1 93 ? -16.984 16.703 -1.082 1 95.81 93 GLY A C 1
ATOM 685 O O . GLY A 1 93 ? -17.609 16.422 -2.107 1 95.81 93 GLY A O 1
ATOM 686 N N . SER A 1 94 ? -15.711 16.953 -1.119 1 95.81 94 SER A N 1
ATOM 687 C CA . SER A 1 94 ? -15.016 17.141 -2.389 1 95.81 94 SER A CA 1
ATOM 688 C C . SER A 1 94 ? -14.703 15.812 -3.057 1 95.81 94 SER A C 1
ATOM 690 O O . SER A 1 94 ? -14.516 1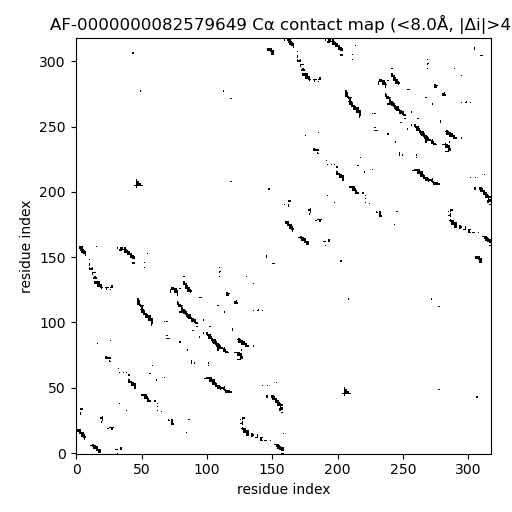5.75 -4.273 1 95.81 94 SER A O 1
ATOM 692 N N . THR A 1 95 ? -14.57 14.773 -2.248 1 94.81 95 THR A N 1
ATOM 693 C CA . THR A 1 95 ? -14.062 13.5 -2.738 1 94.81 95 THR A CA 1
ATOM 694 C C . THR A 1 95 ? -14.953 12.352 -2.268 1 94.81 95 THR A C 1
ATOM 696 O O . THR A 1 95 ? -15.32 12.281 -1.093 1 94.81 95 THR A O 1
ATOM 699 N N . GLN A 1 96 ? -15.25 11.453 -3.17 1 91.88 96 GLN A N 1
ATOM 700 C CA . GLN A 1 96 ? -16.078 10.289 -2.869 1 91.88 96 GLN A CA 1
ATOM 701 C C . GLN A 1 96 ? -15.391 9.375 -1.861 1 91.88 96 GLN A C 1
ATOM 703 O O . GLN A 1 96 ? -14.203 9.07 -1.996 1 91.88 96 GLN A O 1
ATOM 708 N N . GLY A 1 97 ? -16.203 8.977 -0.864 1 89.88 97 GLY A N 1
ATOM 709 C CA . GLY A 1 97 ? -15.719 7.941 0.036 1 89.88 97 GLY A CA 1
ATOM 710 C C . GLY A 1 97 ? -15.062 8.492 1.288 1 89.88 97 GLY A C 1
ATOM 711 O O . GLY A 1 97 ? -14.773 7.746 2.227 1 89.88 97 GLY A O 1
ATOM 712 N N . LEU A 1 98 ? -14.812 9.781 1.316 1 91.75 98 LEU A N 1
ATOM 713 C CA . LEU A 1 98 ? -14.188 10.367 2.498 1 91.75 98 LEU A CA 1
ATOM 714 C C . LEU A 1 98 ? -15.227 10.641 3.582 1 91.75 98 LEU A C 1
ATOM 716 O O . LEU A 1 98 ? -16.406 10.859 3.281 1 91.75 98 LEU A O 1
ATOM 720 N N . PRO A 1 99 ? -14.789 10.594 4.84 1 91.94 99 PRO A N 1
ATOM 721 C CA . PRO A 1 99 ? -15.703 10.938 5.926 1 91.94 99 PRO A CA 1
ATOM 722 C C . PRO A 1 99 ? -16.141 12.398 5.895 1 91.94 99 PRO A C 1
ATOM 724 O O . PRO A 1 99 ? -15.562 13.203 5.16 1 91.94 99 PRO A O 1
ATOM 727 N N . PRO A 1 100 ? -17.203 12.695 6.668 1 92.94 100 PRO A N 1
ATOM 728 C CA . PRO A 1 100 ? -17.672 14.078 6.711 1 92.94 100 PRO A CA 1
ATOM 729 C C . PRO A 1 100 ? -16.609 15.039 7.25 1 92.94 100 PRO A C 1
ATOM 731 O O . PRO A 1 100 ? -15.852 14.688 8.156 1 92.94 100 PRO A O 1
ATOM 734 N N . GLY A 1 101 ? -16.625 16.266 6.707 1 94.88 101 GLY A N 1
ATOM 735 C CA . GLY A 1 101 ? -15.688 17.281 7.145 1 94.88 101 GLY A CA 1
ATOM 736 C C . GLY A 1 101 ? -14.406 17.297 6.336 1 94.88 101 GLY A C 1
ATOM 737 O O . GLY A 1 101 ? -14.281 16.562 5.352 1 94.88 101 GLY A O 1
ATOM 738 N N . PRO A 1 102 ? -13.586 18.25 6.719 1 97 102 PRO A N 1
ATOM 739 C CA . PRO A 1 102 ? -12.289 18.266 6.035 1 97 102 PRO A CA 1
ATOM 740 C C . PRO A 1 102 ? -11.445 17.031 6.344 1 97 102 PRO A C 1
ATOM 742 O O . PRO A 1 102 ? -11.594 16.438 7.418 1 97 102 PRO A O 1
ATOM 745 N N . PHE A 1 103 ? -10.719 16.672 5.391 1 98 103 PHE A N 1
ATOM 746 C CA . PHE A 1 103 ? -9.82 15.523 5.539 1 98 103 PHE A CA 1
ATOM 747 C C . PHE A 1 103 ? -8.375 15.938 5.305 1 98 103 PHE A C 1
ATOM 749 O O . PHE A 1 103 ? -8.062 16.594 4.309 1 98 103 PHE A O 1
ATOM 756 N N . TYR A 1 104 ? -7.469 15.602 6.266 1 98.56 104 TYR A N 1
ATOM 757 C CA . TYR A 1 104 ? -6.035 15.836 6.152 1 98.56 104 TYR A CA 1
ATOM 758 C C . TYR A 1 104 ? -5.27 14.516 6.16 1 98.56 104 TYR A C 1
ATOM 760 O O . TYR A 1 104 ? -5.715 13.531 6.758 1 98.56 104 TYR A O 1
ATOM 768 N N . ASP A 1 105 ? -4.152 14.508 5.516 1 98.75 105 ASP A N 1
ATOM 769 C CA . ASP A 1 105 ? -3.246 13.359 5.562 1 98.75 105 ASP A CA 1
ATOM 770 C C . ASP A 1 105 ? -1.789 13.812 5.516 1 98.75 105 ASP A C 1
ATOM 772 O O . ASP A 1 105 ? -1.417 14.641 4.68 1 98.75 105 ASP A O 1
ATOM 776 N N . ILE A 1 106 ? -1.058 13.336 6.473 1 98.94 106 ILE A N 1
ATOM 777 C CA . ILE A 1 106 ? 0.39 13.477 6.355 1 98.94 106 ILE A CA 1
ATOM 778 C C . ILE A 1 106 ? 0.973 12.242 5.668 1 98.94 106 ILE A C 1
ATOM 780 O O . ILE A 1 106 ? 0.647 11.109 6.031 1 98.94 106 ILE A O 1
ATOM 784 N N . GLY A 1 107 ? 1.73 12.461 4.656 1 98.94 107 GLY A N 1
ATOM 785 C CA . GLY A 1 107 ? 2.488 11.398 4.02 1 98.94 107 GLY A CA 1
ATOM 786 C C . GLY A 1 107 ? 3.984 11.516 4.246 1 98.94 107 GLY A C 1
ATOM 787 O O . GLY A 1 107 ? 4.582 12.547 3.955 1 98.94 107 GLY A O 1
ATOM 788 N N . ILE A 1 108 ? 4.57 10.492 4.789 1 99 108 ILE A N 1
ATOM 789 C CA . ILE A 1 108 ? 6.02 10.375 4.922 1 99 108 ILE A CA 1
ATOM 790 C C . ILE A 1 108 ? 6.566 9.445 3.846 1 99 108 ILE A C 1
ATOM 792 O O . ILE A 1 108 ? 6.426 8.219 3.945 1 99 108 ILE A O 1
ATOM 796 N N . PHE A 1 109 ? 7.168 10.016 2.834 1 98.94 109 PHE A N 1
ATOM 797 C CA . PHE A 1 109 ? 7.695 9.227 1.726 1 98.94 109 PHE A CA 1
ATOM 798 C C . PHE A 1 109 ? 9.133 8.812 1.993 1 98.94 109 PHE A C 1
ATOM 800 O O . PHE A 1 109 ? 9.969 9.648 2.357 1 98.94 109 PHE A O 1
ATOM 807 N N . TYR A 1 110 ? 9.438 7.535 1.723 1 98.88 110 TYR A N 1
ATOM 808 C CA . TYR A 1 110 ? 10.742 7.035 2.145 1 98.88 110 TYR A CA 1
ATOM 809 C C . TYR A 1 110 ? 11.461 6.336 0.995 1 98.88 110 TYR A C 1
ATOM 811 O O . TYR A 1 110 ? 12.469 5.656 1.204 1 98.88 110 TYR A O 1
ATOM 819 N N . GLY A 1 111 ? 10.938 6.473 -0.132 1 97.94 111 GLY A N 1
ATOM 820 C CA . GLY A 1 111 ? 11.547 5.891 -1.318 1 97.94 111 GLY A CA 1
ATOM 821 C C . GLY A 1 111 ? 11.117 6.574 -2.604 1 97.94 111 GLY A C 1
ATOM 822 O O . GLY A 1 111 ? 10.25 7.449 -2.588 1 97.94 111 GLY A O 1
ATOM 823 N N . ALA A 1 112 ? 11.781 6.18 -3.719 1 95.94 112 ALA A N 1
ATOM 824 C CA . ALA A 1 112 ? 11.484 6.742 -5.031 1 95.94 112 ALA A CA 1
ATOM 825 C C . ALA A 1 112 ? 10.18 6.176 -5.59 1 95.94 112 ALA A C 1
ATOM 827 O O . ALA A 1 112 ? 9.719 5.121 -5.148 1 95.94 112 ALA A O 1
ATOM 828 N N . GLY A 1 113 ? 9.562 6.969 -6.516 1 96.38 113 GLY A N 1
ATOM 829 C CA . GLY A 1 113 ? 8.438 6.453 -7.281 1 96.38 113 GLY A CA 1
ATOM 830 C C . GLY A 1 113 ? 7.094 6.84 -6.695 1 96.38 113 GLY A C 1
ATOM 831 O O . GLY A 1 113 ? 6.051 6.434 -7.207 1 96.38 113 GLY A O 1
ATOM 832 N N . GLY A 1 114 ? 7.098 7.586 -5.641 1 98.06 114 GLY A N 1
ATOM 833 C CA . GLY A 1 114 ? 5.836 8.062 -5.094 1 98.06 114 GLY A CA 1
ATOM 834 C C . GLY A 1 114 ? 4.945 8.711 -6.137 1 98.06 114 GLY A C 1
ATOM 835 O O . GLY A 1 114 ? 5.418 9.477 -6.977 1 98.06 114 GLY A O 1
ATOM 836 N N . ARG A 1 115 ? 3.656 8.359 -6.16 1 98.31 115 ARG A N 1
ATOM 837 C CA . ARG A 1 115 ? 2.68 8.945 -7.074 1 98.31 115 ARG A CA 1
ATOM 838 C C . ARG A 1 115 ? 1.275 8.891 -6.484 1 98.31 115 ARG A C 1
ATOM 840 O O . ARG A 1 115 ? 0.842 7.848 -5.996 1 98.31 115 ARG A O 1
ATOM 847 N N . LEU A 1 116 ? 0.615 10 -6.543 1 98.38 116 LEU A N 1
ATOM 848 C CA . LEU A 1 116 ? -0.646 10.141 -5.824 1 98.38 116 LEU A CA 1
ATOM 849 C C . LEU A 1 116 ? -1.831 9.875 -6.746 1 98.38 116 LEU A C 1
ATOM 851 O O . LEU A 1 116 ? -2.709 10.727 -6.898 1 98.38 116 LEU A O 1
ATOM 855 N N . LEU A 1 117 ? -1.853 8.719 -7.348 1 97.75 117 LEU A N 1
ATOM 856 C CA . LEU A 1 117 ? -3.02 8.234 -8.078 1 97.75 117 LEU A CA 1
ATOM 857 C C . LEU A 1 117 ? -3.949 7.453 -7.152 1 97.75 117 LEU A C 1
ATOM 859 O O . LEU A 1 117 ? -3.754 6.258 -6.938 1 97.75 117 LEU A O 1
ATOM 863 N N . MET A 1 118 ? -4.965 8.109 -6.633 1 96.5 118 MET A N 1
ATOM 864 C CA . MET A 1 118 ? -5.934 7.559 -5.688 1 96.5 118 MET A CA 1
ATOM 865 C C . MET A 1 118 ? -7.07 6.859 -6.422 1 96.5 118 MET A C 1
ATOM 867 O O . MET A 1 118 ? -7.172 6.949 -7.648 1 96.5 118 MET A O 1
ATOM 871 N N . PRO A 1 119 ? -7.871 6.07 -5.66 1 93.81 119 PRO A N 1
ATOM 872 C CA . PRO A 1 119 ? -8.984 5.406 -6.344 1 93.81 119 PRO A CA 1
ATOM 873 C C . PRO A 1 119 ? -9.938 6.391 -7.016 1 93.81 119 PRO A C 1
ATOM 875 O O . PRO A 1 119 ? -10.695 6.004 -7.906 1 93.81 119 PRO A O 1
ATOM 878 N N . PHE A 1 120 ? -9.844 7.613 -6.664 1 94.31 120 PHE A N 1
ATOM 879 C CA . PHE A 1 120 ? -10.734 8.633 -7.207 1 94.31 120 PHE A CA 1
ATOM 880 C C . PHE A 1 120 ? -9.984 9.555 -8.156 1 94.31 120 PHE A C 1
ATOM 882 O O . PHE A 1 120 ? -10.492 10.617 -8.523 1 94.31 120 PHE A O 1
ATOM 889 N N . GLY A 1 121 ? -8.812 9.156 -8.516 1 95.56 121 GLY A N 1
ATOM 890 C CA . GLY A 1 121 ? -8.047 9.914 -9.492 1 95.56 121 GLY A CA 1
ATOM 891 C C . GLY A 1 121 ? -6.789 10.531 -8.914 1 95.56 121 GLY A C 1
ATOM 892 O O . GLY A 1 121 ? -6.414 10.242 -7.777 1 95.56 121 GLY A O 1
ATOM 893 N N . TRP A 1 122 ? -6.137 11.305 -9.758 1 97.56 122 TRP A N 1
ATOM 894 C CA . TRP A 1 122 ? -4.902 11.969 -9.359 1 97.56 122 TRP A CA 1
ATOM 895 C C . TRP A 1 122 ? -5.184 13.117 -8.391 1 97.56 122 TRP A C 1
ATOM 897 O O . TRP A 1 122 ? -6.117 13.891 -8.602 1 97.56 122 TRP A O 1
ATOM 907 N N . ILE A 1 123 ? -4.398 13.211 -7.328 1 98.12 123 ILE A N 1
ATOM 908 C CA . ILE A 1 123 ? -4.406 14.398 -6.48 1 98.12 123 ILE A CA 1
ATOM 909 C C . ILE A 1 123 ? -2.988 14.945 -6.352 1 98.12 123 ILE A C 1
ATOM 911 O O . ILE A 1 123 ? -2.035 14.344 -6.859 1 98.12 123 ILE A O 1
ATOM 915 N N . GLN A 1 124 ? -2.91 16.125 -5.816 1 98.75 124 GLN A N 1
ATOM 916 C CA . GLN A 1 124 ? -1.64 16.688 -5.375 1 98.75 124 GLN A CA 1
ATOM 917 C C . GLN A 1 124 ? -1.62 16.875 -3.859 1 98.75 124 GLN A C 1
ATOM 919 O O . GLN A 1 124 ? -2.674 16.953 -3.227 1 98.75 124 GLN A O 1
ATOM 924 N N . ALA A 1 125 ? -0.463 16.859 -3.275 1 98.88 125 ALA A N 1
ATOM 925 C CA . ALA A 1 125 ? -0.226 17.188 -1.871 1 98.88 125 ALA A CA 1
ATOM 926 C C . ALA A 1 125 ? 0.959 18.141 -1.722 1 98.88 125 ALA A C 1
ATOM 928 O O . ALA A 1 125 ? 1.834 18.188 -2.59 1 98.88 125 ALA A O 1
ATOM 929 N N . ASN A 1 126 ? 0.955 18.875 -0.699 1 99 126 ASN A N 1
ATOM 930 C CA . ASN A 1 126 ? 1.938 19.938 -0.477 1 99 126 ASN A CA 1
ATOM 931 C C . ASN A 1 126 ? 3.209 19.391 0.168 1 99 126 ASN A C 1
ATOM 933 O O . ASN A 1 126 ? 3.18 18.906 1.305 1 99 126 ASN A O 1
ATOM 937 N N . VAL A 1 127 ? 4.34 19.438 -0.555 1 99 127 VAL A N 1
ATOM 938 C CA . VAL A 1 127 ? 5.605 19.141 0.107 1 99 127 VAL A CA 1
ATOM 939 C C . VAL A 1 127 ? 5.945 20.266 1.088 1 99 127 VAL A C 1
ATOM 941 O O . VAL A 1 127 ? 6.289 21.375 0.677 1 99 127 VAL A O 1
ATOM 944 N N . CYS A 1 128 ? 5.906 19.938 2.41 1 98.94 128 CYS A N 1
ATOM 945 C CA . CYS A 1 128 ? 6.016 21.016 3.395 1 98.94 128 CYS A CA 1
ATOM 946 C C . CYS A 1 128 ? 7.164 20.75 4.359 1 98.94 128 CYS A C 1
ATOM 948 O O . CYS A 1 128 ? 7.512 21.609 5.168 1 98.94 128 CYS A O 1
ATOM 950 N N . ALA A 1 129 ? 7.73 19.609 4.305 1 98.94 129 ALA A N 1
ATOM 951 C CA . ALA A 1 129 ? 8.93 19.281 5.078 1 98.94 129 ALA A CA 1
ATOM 952 C C . ALA A 1 129 ? 9.766 18.203 4.379 1 98.94 129 ALA A C 1
ATOM 954 O O . ALA A 1 129 ? 9.305 17.594 3.412 1 98.94 129 ALA A O 1
ATOM 955 N N . ARG A 1 130 ? 11.023 18 4.855 1 98.94 130 ARG A N 1
ATOM 956 C CA . ARG A 1 130 ? 11.93 16.969 4.355 1 98.94 130 ARG A CA 1
ATOM 957 C C . ARG A 1 130 ? 12.719 16.344 5.492 1 98.94 130 ARG A C 1
ATOM 959 O O . ARG A 1 130 ? 13.195 17.031 6.391 1 98.94 130 ARG A O 1
ATOM 966 N N . ILE A 1 131 ? 12.758 15.078 5.422 1 98.94 131 ILE A N 1
ATOM 967 C CA . ILE A 1 131 ? 13.609 14.375 6.375 1 98.94 131 ILE A CA 1
ATOM 968 C C . ILE A 1 131 ? 15.047 14.859 6.234 1 98.94 131 ILE A C 1
ATOM 970 O O . ILE A 1 131 ? 15.547 15.008 5.117 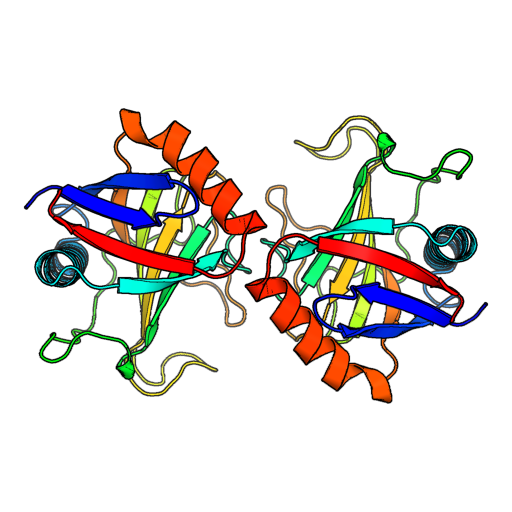1 98.94 131 ILE A O 1
ATOM 974 N N . LEU A 1 132 ? 15.68 15.141 7.363 1 98.88 132 LEU A N 1
ATOM 975 C CA . LEU A 1 132 ? 17.078 15.531 7.301 1 98.88 132 LEU A CA 1
ATOM 976 C C . LEU A 1 132 ? 17.922 14.461 6.609 1 98.88 132 LEU A C 1
ATOM 978 O O . LEU A 1 132 ? 17.719 13.266 6.828 1 98.88 132 LEU A O 1
ATOM 982 N N . PRO A 1 133 ? 18.891 14.93 5.82 1 98.5 133 PRO A N 1
ATOM 983 C CA . PRO A 1 133 ? 19.703 13.961 5.074 1 98.5 133 PRO A CA 1
ATOM 984 C C . PRO A 1 133 ? 20.344 12.906 5.973 1 98.5 133 PRO A C 1
ATOM 986 O O . PRO A 1 133 ? 20.391 11.727 5.609 1 98.5 133 PRO A O 1
ATOM 989 N N . GLU A 1 134 ? 20.781 13.25 7.148 1 98.5 134 GLU A N 1
ATOM 990 C CA . GLU A 1 134 ? 21.484 12.336 8.039 1 98.5 134 GLU A CA 1
ATOM 991 C C . GLU A 1 134 ? 20.531 11.328 8.672 1 98.5 134 GLU A C 1
ATOM 993 O O . GLU A 1 134 ? 20.969 10.32 9.234 1 98.5 134 GLU A O 1
ATOM 998 N N . ASP A 1 135 ? 19.203 11.625 8.602 1 98.81 135 ASP A N 1
ATOM 999 C CA . ASP A 1 135 ? 18.203 10.727 9.195 1 98.81 135 ASP A CA 1
ATOM 1000 C C . ASP A 1 135 ? 17.562 9.852 8.125 1 98.81 135 ASP A C 1
ATOM 1002 O O . ASP A 1 135 ? 16.828 8.914 8.445 1 98.81 135 ASP A O 1
ATOM 1006 N N . LEU A 1 136 ? 17.875 10.094 6.859 1 98.81 136 LEU A N 1
ATOM 1007 C CA . LEU A 1 136 ? 17.078 9.531 5.773 1 98.81 136 LEU A CA 1
ATOM 1008 C C . LEU A 1 136 ? 17.266 8.023 5.684 1 98.81 136 LEU A C 1
ATOM 1010 O O . LEU A 1 136 ? 16.297 7.273 5.609 1 98.81 136 LEU A O 1
ATOM 1014 N N . ASP A 1 137 ? 18.516 7.551 5.754 1 98.81 137 ASP A N 1
ATOM 1015 C CA . ASP A 1 137 ? 18.766 6.121 5.625 1 98.81 137 ASP A CA 1
ATOM 1016 C C . ASP A 1 137 ? 18.047 5.336 6.723 1 98.81 137 ASP A C 1
ATOM 1018 O O . ASP A 1 137 ? 17.422 4.309 6.453 1 98.81 137 ASP A O 1
ATOM 1022 N N . LYS A 1 138 ? 18.188 5.832 7.965 1 98.88 138 LYS A N 1
ATOM 1023 C CA . LYS A 1 138 ? 17.5 5.16 9.07 1 98.88 138 LYS A CA 1
ATOM 1024 C C . LYS A 1 138 ? 15.992 5.219 8.898 1 98.88 138 LYS A C 1
ATOM 1026 O O . LYS A 1 138 ? 15.289 4.246 9.188 1 98.88 138 LYS A O 1
ATOM 1031 N N . ALA A 1 139 ? 15.438 6.379 8.5 1 98.94 139 ALA A N 1
ATOM 1032 C CA . ALA A 1 139 ? 13.992 6.523 8.289 1 98.94 139 ALA A CA 1
ATOM 1033 C C . ALA A 1 139 ? 13.492 5.527 7.25 1 98.94 139 ALA A C 1
ATOM 1035 O O . ALA A 1 139 ? 12.422 4.938 7.414 1 98.94 139 ALA A O 1
ATOM 1036 N N . VAL A 1 140 ? 14.297 5.375 6.176 1 98.88 140 VAL A N 1
ATOM 1037 C CA . VAL A 1 140 ? 13.938 4.418 5.133 1 98.88 140 VAL A CA 1
ATOM 1038 C C . VAL A 1 140 ? 13.805 3.023 5.742 1 98.88 140 VAL A C 1
ATOM 1040 O O . VAL A 1 140 ? 12.789 2.346 5.547 1 98.88 140 VAL A O 1
ATOM 1043 N N . ALA A 1 141 ? 14.789 2.576 6.527 1 98.88 141 ALA A N 1
ATOM 1044 C CA . ALA A 1 141 ? 14.781 1.253 7.148 1 98.88 141 ALA A CA 1
ATOM 1045 C C . ALA A 1 141 ? 13.609 1.104 8.117 1 98.88 141 ALA A C 1
ATOM 1047 O O . ALA A 1 141 ? 12.938 0.071 8.133 1 98.88 141 ALA A O 1
ATOM 1048 N N . ASP A 1 142 ? 13.359 2.141 8.883 1 98.94 142 ASP A N 1
ATOM 1049 C CA . ASP A 1 142 ? 12.305 2.094 9.891 1 98.94 142 ASP A CA 1
ATOM 1050 C C . ASP A 1 142 ? 10.93 2.07 9.242 1 98.94 142 ASP A C 1
ATOM 1052 O O . ASP A 1 142 ? 10.023 1.378 9.719 1 98.94 142 ASP A O 1
ATOM 1056 N N . CYS A 1 143 ? 10.734 2.812 8.141 1 98.94 143 CYS A N 1
ATOM 1057 C CA . CYS A 1 143 ? 9.461 2.799 7.434 1 98.94 143 CYS A CA 1
ATOM 1058 C C . CYS A 1 143 ? 9.211 1.441 6.789 1 98.94 143 CYS A C 1
ATOM 1060 O O . CYS A 1 143 ? 8.07 0.966 6.754 1 98.94 143 CYS A O 1
ATOM 1062 N N . ARG A 1 144 ? 10.281 0.823 6.309 1 98.75 144 ARG A N 1
ATOM 1063 C CA . ARG A 1 144 ? 10.141 -0.539 5.805 1 98.75 144 ARG A CA 1
ATOM 1064 C C . ARG A 1 144 ? 9.703 -1.492 6.914 1 98.75 144 ARG A C 1
ATOM 1066 O O . ARG A 1 144 ? 8.922 -2.416 6.672 1 98.75 144 ARG A O 1
ATOM 1073 N N . THR A 1 145 ? 10.258 -1.249 8.094 1 98.88 145 THR A N 1
ATOM 1074 C CA . THR A 1 145 ? 9.859 -2.047 9.242 1 98.88 145 THR A CA 1
ATOM 1075 C C . THR A 1 145 ? 8.383 -1.812 9.586 1 98.88 145 THR A C 1
ATOM 1077 O O . THR A 1 145 ? 7.652 -2.758 9.883 1 98.88 145 THR A O 1
ATOM 1080 N N . ILE A 1 146 ? 7.898 -0.589 9.508 1 98.94 146 ILE A N 1
ATOM 1081 C CA . ILE A 1 146 ? 6.496 -0.274 9.766 1 98.94 146 ILE A CA 1
ATOM 1082 C C . ILE A 1 146 ? 5.609 -1.009 8.766 1 98.94 146 ILE A C 1
ATOM 1084 O O . ILE A 1 146 ? 4.57 -1.561 9.133 1 98.94 146 ILE A O 1
ATOM 1088 N N . ARG A 1 147 ? 6.051 -1.028 7.508 1 98.88 147 ARG A N 1
ATOM 1089 C CA . ARG A 1 147 ? 5.301 -1.738 6.477 1 98.88 147 ARG A CA 1
ATOM 1090 C C . ARG A 1 147 ? 5.109 -3.203 6.852 1 98.88 147 ARG A C 1
ATOM 1092 O O . ARG A 1 147 ? 4.004 -3.74 6.73 1 98.88 147 ARG A O 1
ATOM 1099 N N . ARG A 1 148 ? 6.121 -3.828 7.371 1 98.75 148 ARG A N 1
ATOM 1100 C CA . ARG A 1 148 ? 6.07 -5.25 7.703 1 98.75 148 ARG A CA 1
ATOM 1101 C C . ARG A 1 148 ? 5.312 -5.48 9.008 1 98.75 148 ARG A C 1
ATOM 1103 O O . ARG A 1 148 ? 4.645 -6.508 9.164 1 98.75 148 ARG A O 1
ATOM 1110 N N . ASN A 1 149 ? 5.371 -4.445 9.914 1 98.75 149 ASN A N 1
ATOM 1111 C CA . ASN A 1 149 ? 4.742 -4.582 11.219 1 98.75 149 ASN A CA 1
ATOM 1112 C C . ASN A 1 149 ? 3.236 -4.336 11.141 1 98.75 149 ASN A C 1
ATOM 1114 O O . ASN A 1 149 ? 2.475 -4.875 11.953 1 98.75 149 ASN A O 1
ATOM 1118 N N . GLY A 1 150 ? 2.826 -3.51 10.211 1 98.75 150 GLY A N 1
ATOM 1119 C CA . GLY A 1 150 ? 1.412 -3.176 10.125 1 98.75 150 GLY A CA 1
ATOM 1120 C C . GLY A 1 150 ? 1.069 -1.854 10.781 1 98.75 150 GLY A C 1
ATOM 1121 O O . GLY A 1 150 ? 1.942 -1.003 10.969 1 98.75 150 GLY A O 1
ATOM 1122 N N . ALA A 1 151 ? -0.171 -1.664 11.055 1 98.81 151 ALA A N 1
ATOM 1123 C CA . ALA A 1 151 ? -0.682 -0.404 11.594 1 98.81 151 ALA A CA 1
ATOM 1124 C C . ALA A 1 151 ? 0.067 0.001 12.859 1 98.81 151 ALA A C 1
ATOM 1126 O O . ALA A 1 151 ? 0.502 -0.857 13.633 1 98.81 151 ALA A O 1
ATOM 1127 N N . CYS A 1 152 ? 0.199 1.294 13.031 1 98.88 152 CYS A N 1
ATOM 1128 C CA . CYS A 1 152 ? 0.937 1.817 14.18 1 98.88 152 CYS A CA 1
ATOM 1129 C C . CYS A 1 152 ? 0.426 3.197 14.57 1 98.88 152 CYS A C 1
ATOM 1131 O O . CYS A 1 152 ? -0.637 3.625 14.117 1 98.88 152 CYS A O 1
ATOM 1133 N N . THR A 1 153 ? 1.095 3.762 15.57 1 98.88 153 THR A N 1
ATOM 1134 C CA . THR A 1 153 ? 0.854 5.141 15.984 1 98.88 153 THR A CA 1
ATOM 1135 C C . THR A 1 153 ? 2.084 6.004 15.727 1 98.88 153 THR A C 1
ATOM 1137 O O . THR A 1 153 ? 3.199 5.633 16.094 1 98.88 153 THR A O 1
ATOM 1140 N N . ILE A 1 154 ? 1.908 7.105 15.055 1 98.88 154 ILE A N 1
ATOM 1141 C CA . ILE A 1 154 ? 2.986 8.062 14.828 1 98.88 154 ILE A CA 1
ATOM 1142 C C . ILE A 1 154 ? 2.725 9.336 15.625 1 98.88 154 ILE A C 1
ATOM 1144 O O . ILE A 1 154 ? 1.592 9.82 15.68 1 98.88 154 ILE A O 1
ATOM 1148 N N . THR A 1 155 ? 3.756 9.797 16.234 1 98.88 155 THR A N 1
ATOM 1149 C CA . THR A 1 155 ? 3.697 11.055 16.984 1 98.88 155 THR A CA 1
ATOM 1150 C C . THR A 1 155 ? 4.527 12.125 16.281 1 98.88 155 THR A C 1
ATOM 1152 O O . THR A 1 155 ? 5.621 11.852 15.789 1 98.88 155 THR A O 1
ATOM 1155 N N . VAL A 1 156 ? 3.963 13.336 16.234 1 98.81 156 VAL A N 1
ATOM 1156 C CA . VAL A 1 156 ? 4.723 14.477 15.742 1 98.81 156 VAL A CA 1
ATOM 1157 C C . VAL A 1 156 ? 5.02 15.438 16.891 1 98.81 156 VAL A C 1
ATOM 1159 O O . VAL A 1 156 ? 4.129 15.766 17.672 1 98.81 156 VAL A O 1
ATOM 1162 N N . GLU A 1 157 ? 6.289 15.805 17 1 98.5 157 GLU A N 1
ATOM 1163 C CA . GLU A 1 157 ? 6.781 16.656 18.078 1 98.5 157 GLU A CA 1
ATOM 1164 C C . GLU A 1 157 ? 7.773 17.688 17.562 1 98.5 157 GLU A C 1
ATOM 1166 O O . GLU A 1 157 ? 8.32 17.531 16.469 1 98.5 157 GLU A O 1
ATOM 1171 N N . PRO A 1 158 ? 7.91 18.844 18.391 1 98.31 158 PRO A N 1
ATOM 1172 C CA . PRO A 1 158 ? 9.039 19.703 18.047 1 98.31 158 PRO A CA 1
ATOM 1173 C C . PRO A 1 158 ? 10.383 18.984 18.141 1 98.31 158 PRO A C 1
ATOM 1175 O O . PRO A 1 158 ? 10.578 18.156 19.047 1 98.31 158 PRO A O 1
ATOM 1178 N N . ALA A 1 159 ? 11.219 19.266 17.188 1 93.69 159 ALA A N 1
ATOM 1179 C CA . ALA A 1 159 ? 12.547 18.672 17.25 1 93.69 159 ALA A CA 1
ATOM 1180 C C . ALA A 1 159 ? 13.523 19.547 18.016 1 93.69 159 ALA A C 1
ATOM 1182 O O . ALA A 1 159 ? 13.398 20.781 18.016 1 93.69 159 ALA A O 1
ATOM 1183 N N . MET B 1 1 ? -9.016 -30.656 -10.133 1 89.88 1 MET B N 1
ATOM 1184 C CA . MET B 1 1 ? -9.008 -29.609 -9.109 1 89.88 1 MET B CA 1
ATOM 1185 C C . MET B 1 1 ? -9.578 -28.312 -9.664 1 89.88 1 MET B C 1
ATOM 1187 O O . MET B 1 1 ? -8.961 -27.656 -10.508 1 89.88 1 MET B O 1
ATOM 1191 N N . ASP B 1 2 ? -10.734 -27.922 -9.172 1 94.88 2 ASP B N 1
ATOM 1192 C CA . ASP B 1 2 ? -11.422 -26.734 -9.688 1 94.88 2 ASP B CA 1
ATOM 1193 C C . ASP B 1 2 ? -11.297 -25.562 -8.711 1 94.88 2 ASP B C 1
ATOM 1195 O O . ASP B 1 2 ? -11.531 -24.422 -9.086 1 94.88 2 ASP B O 1
ATOM 1199 N N . LEU B 1 3 ? -10.984 -26.047 -7.5 1 98.5 3 LEU B N 1
ATOM 1200 C CA . LEU B 1 3 ? -10.898 -25.031 -6.453 1 98.5 3 LEU B CA 1
ATOM 1201 C C . LEU B 1 3 ? -9.547 -25.094 -5.746 1 98.5 3 LEU B C 1
ATOM 1203 O O . LEU B 1 3 ? -9 -26.188 -5.535 1 98.5 3 LEU B O 1
ATOM 1207 N N . VAL B 1 4 ? -8.992 -23.922 -5.395 1 98.88 4 VAL B N 1
ATOM 1208 C CA . VAL B 1 4 ? -7.891 -23.797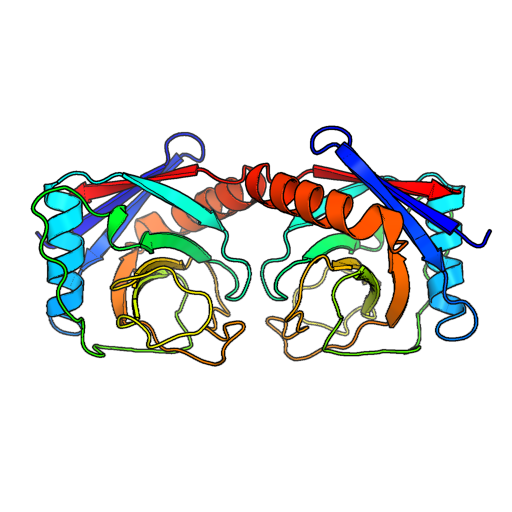 -4.449 1 98.88 4 VAL B CA 1
ATOM 1209 C C . VAL B 1 4 ? -8.312 -22.938 -3.266 1 98.88 4 VAL B C 1
ATOM 1211 O O . VAL B 1 4 ? -9.32 -22.234 -3.336 1 98.88 4 VAL B O 1
ATOM 1214 N N . ILE B 1 5 ? -7.609 -23.062 -2.158 1 98.94 5 ILE B N 1
ATOM 1215 C CA . ILE B 1 5 ? -7.91 -22.25 -0.983 1 98.94 5 ILE B CA 1
ATOM 1216 C C . ILE B 1 5 ? -6.648 -21.531 -0.521 1 98.94 5 ILE B C 1
ATOM 1218 O O . ILE B 1 5 ? -5.562 -22.109 -0.479 1 98.94 5 ILE B O 1
ATOM 1222 N N . PHE B 1 6 ? -6.75 -20.219 -0.321 1 98.94 6 PHE B N 1
ATOM 1223 C CA . PHE B 1 6 ? -5.711 -19.422 0.327 1 98.94 6 PHE B CA 1
ATOM 1224 C C . PHE B 1 6 ? -6.012 -19.25 1.81 1 98.94 6 PHE B C 1
ATOM 1226 O O . PHE B 1 6 ? -7.125 -18.859 2.182 1 98.94 6 PHE B O 1
ATOM 1233 N N . THR B 1 7 ? -4.996 -19.531 2.656 1 98.94 7 THR B N 1
ATOM 1234 C CA . THR B 1 7 ? -5.227 -19.438 4.094 1 98.94 7 THR B CA 1
ATOM 1235 C C . THR B 1 7 ? -4.129 -18.609 4.766 1 98.94 7 THR B C 1
ATOM 1237 O O . THR B 1 7 ? -2.982 -18.609 4.316 1 98.94 7 THR B O 1
ATOM 1240 N N . GLU B 1 8 ? -4.414 -17.922 5.703 1 98.88 8 GLU B N 1
ATOM 1241 C CA . GLU B 1 8 ? -3.58 -17.188 6.648 1 98.88 8 GLU B CA 1
ATOM 1242 C C . GLU B 1 8 ? -4.184 -17.219 8.055 1 98.88 8 GLU B C 1
ATOM 1244 O O . GLU B 1 8 ? -5.188 -16.547 8.312 1 98.88 8 GLU B O 1
ATOM 1249 N N . PRO B 1 9 ? -3.605 -17.969 9 1 98.31 9 PRO B N 1
ATOM 1250 C CA . PRO B 1 9 ? -4.293 -18.328 10.242 1 98.31 9 PRO B CA 1
ATOM 1251 C C . PRO B 1 9 ? -4.512 -17.125 11.156 1 98.31 9 PRO B C 1
ATOM 1253 O O . PRO B 1 9 ? -5.523 -17.062 11.859 1 98.31 9 PRO B O 1
ATOM 1256 N N . LYS B 1 10 ? -3.676 -16.172 11.242 1 98.56 10 LYS B N 1
ATOM 1257 C CA . LYS B 1 10 ? -3.793 -15.07 12.203 1 98.56 10 LYS B CA 1
ATOM 1258 C C . LYS B 1 10 ? -4.98 -14.172 11.859 1 98.56 10 LYS B C 1
ATOM 1260 O O . LYS B 1 10 ? -5.73 -13.773 12.75 1 98.56 10 LYS B O 1
ATOM 1265 N N . SER B 1 11 ? -5.188 -13.844 10.609 1 98.81 11 SER B N 1
ATOM 1266 C CA . SER B 1 11 ? -6.324 -13.023 10.188 1 98.81 11 SER B CA 1
ATOM 1267 C C . SER B 1 11 ? -7.598 -13.859 10.094 1 98.81 11 SER B C 1
ATOM 1269 O O . SER B 1 11 ? -8.703 -13.312 10.148 1 98.81 11 SER B O 1
ATOM 1271 N N . GLY B 1 12 ? -7.453 -15.188 9.891 1 98.81 12 GLY B N 1
ATOM 1272 C CA . GLY B 1 12 ? -8.586 -16.062 9.648 1 98.81 12 GLY B CA 1
ATOM 1273 C C . GLY B 1 12 ? -8.883 -16.266 8.172 1 98.81 12 GLY B C 1
ATOM 1274 O O . GLY B 1 12 ? -9.859 -16.922 7.809 1 98.81 12 GLY B O 1
ATOM 1275 N N . LEU B 1 13 ? -8.078 -15.734 7.285 1 98.94 13 LEU B N 1
ATOM 1276 C CA . LEU B 1 13 ? -8.328 -15.867 5.852 1 98.94 13 LEU B CA 1
ATOM 1277 C C . LEU B 1 13 ? -8.406 -17.328 5.449 1 98.94 13 LEU B C 1
ATOM 1279 O O . LEU B 1 13 ? -7.516 -18.125 5.781 1 98.94 13 LEU B O 1
ATOM 1283 N N . SER B 1 14 ? -9.391 -17.688 4.891 1 98.88 14 SER B N 1
ATOM 1284 C CA . SER B 1 14 ? -9.703 -18.984 4.289 1 98.88 14 SER B CA 1
ATOM 1285 C C . SER B 1 14 ? -10.594 -18.812 3.061 1 98.88 14 SER B C 1
ATOM 1287 O O . SER B 1 14 ? -11.789 -19.109 3.113 1 98.88 14 SER B O 1
ATOM 1289 N N . ALA B 1 15 ? -10 -18.406 1.979 1 98.88 15 ALA B N 1
ATOM 1290 C CA . ALA B 1 15 ? -10.742 -18.031 0.781 1 98.88 15 ALA B CA 1
ATOM 1291 C C . ALA B 1 15 ? -10.68 -19.141 -0.272 1 98.88 15 ALA B C 1
ATOM 1293 O O . ALA B 1 15 ? -9.617 -19.406 -0.836 1 98.88 15 ALA B O 1
ATOM 1294 N N . ARG B 1 16 ? -11.781 -19.812 -0.502 1 98.94 16 ARG B N 1
ATOM 1295 C CA . ARG B 1 16 ? -11.875 -20.734 -1.635 1 98.94 16 ARG B CA 1
ATOM 1296 C C . ARG B 1 16 ? -12.008 -19.969 -2.947 1 98.94 16 ARG B C 1
ATOM 1298 O O . ARG B 1 16 ? -12.797 -19.016 -3.043 1 98.94 16 ARG B O 1
ATOM 1305 N N . CYS B 1 17 ? -11.234 -20.328 -3.914 1 98.94 17 CYS B N 1
ATOM 1306 C CA . CYS B 1 17 ? -11.195 -19.641 -5.195 1 98.94 17 CYS B CA 1
ATOM 1307 C C . CYS B 1 17 ? -11.43 -20.609 -6.348 1 98.94 17 CYS B C 1
ATOM 1309 O O . CYS B 1 17 ? -10.766 -21.641 -6.438 1 98.94 17 CYS B O 1
ATOM 1311 N N . ARG B 1 18 ? -12.375 -20.25 -7.176 1 98.94 18 ARG B N 1
ATOM 1312 C CA . ARG B 1 18 ? -12.633 -21.047 -8.375 1 98.94 18 ARG B CA 1
ATOM 1313 C C . ARG B 1 18 ? -11.625 -20.719 -9.469 1 98.94 18 ARG B C 1
ATOM 1315 O O . ARG B 1 18 ? -11.477 -19.562 -9.867 1 98.94 18 ARG B O 1
ATOM 1322 N N . LEU B 1 19 ? -10.953 -21.797 -9.945 1 98.94 19 LEU B N 1
ATOM 1323 C CA . LEU B 1 19 ? -10.023 -21.641 -11.062 1 98.94 19 LEU B CA 1
ATOM 1324 C C . LEU B 1 19 ? -10.781 -21.359 -12.359 1 98.94 19 LEU B C 1
ATOM 1326 O O . LEU B 1 19 ? -11.945 -21.75 -12.5 1 98.94 19 LEU B O 1
ATOM 1330 N N . LEU B 1 20 ? -10.102 -20.656 -13.289 1 98.88 20 LEU B N 1
ATOM 1331 C CA . LEU B 1 20 ? -10.695 -20.312 -14.578 1 98.88 20 LEU B CA 1
ATOM 1332 C C . LEU B 1 20 ? -9.891 -20.922 -15.727 1 98.88 20 LEU B C 1
ATOM 1334 O O . LEU B 1 20 ? -9.352 -20.188 -16.562 1 98.88 20 LEU B O 1
ATOM 1338 N N . PRO B 1 21 ? -9.93 -22.25 -15.859 1 98.56 21 PRO B N 1
ATOM 1339 C CA . PRO B 1 21 ? -9.055 -22.906 -16.828 1 98.56 21 PRO B CA 1
ATOM 1340 C C . PRO B 1 21 ? -9.406 -22.562 -18.281 1 98.56 21 PRO B C 1
ATOM 1342 O O . PRO B 1 21 ? -8.547 -22.641 -19.156 1 98.56 21 PRO B O 1
ATOM 1345 N N . ASP B 1 22 ? -10.664 -22.125 -18.562 1 98.69 22 ASP B N 1
ATOM 1346 C CA . ASP B 1 22 ? -11.031 -21.734 -19.922 1 98.69 22 ASP B CA 1
ATOM 1347 C C . ASP B 1 22 ? -10.422 -20.391 -20.281 1 98.69 22 ASP B C 1
ATOM 1349 O O . ASP B 1 22 ? -10.086 -20.141 -21.453 1 98.69 22 ASP B O 1
ATOM 1353 N N . ALA B 1 23 ? -10.258 -19.531 -19.344 1 98.81 23 ALA B N 1
ATOM 1354 C CA . ALA B 1 23 ? -9.789 -18.172 -19.594 1 98.81 23 ALA B CA 1
ATOM 1355 C C . ALA B 1 23 ? -8.266 -18.094 -19.453 1 98.81 23 ALA B C 1
ATOM 1357 O O . ALA B 1 23 ? -7.613 -17.328 -20.156 1 98.81 23 ALA B O 1
ATOM 1358 N N . ALA B 1 24 ? -7.695 -18.891 -18.5 1 98.88 24 ALA B N 1
ATOM 1359 C CA . ALA B 1 24 ? -6.273 -18.797 -18.188 1 98.88 24 ALA B CA 1
ATOM 1360 C C . ALA B 1 24 ? -5.684 -20.156 -17.859 1 98.88 24 ALA B C 1
ATOM 1362 O O . ALA B 1 24 ? -5.277 -20.406 -16.719 1 98.88 24 ALA B O 1
ATOM 1363 N N . PRO B 1 25 ? -5.605 -21.016 -18.812 1 98.69 25 PRO B N 1
ATOM 1364 C CA . PRO B 1 25 ? -5.27 -22.422 -18.562 1 98.69 25 PRO B CA 1
ATOM 1365 C C . PRO B 1 25 ? -3.873 -22.594 -17.953 1 98.69 25 PRO B C 1
ATOM 1367 O O . PRO B 1 25 ? -3.693 -23.375 -17.016 1 98.69 25 PRO B O 1
ATOM 1370 N N . GLN B 1 26 ? -2.83 -21.922 -18.469 1 98.75 26 GLN B N 1
ATOM 1371 C CA . GLN B 1 26 ? -1.479 -22.109 -17.953 1 98.75 26 GLN B CA 1
ATOM 1372 C C . GLN B 1 26 ? -1.323 -21.516 -16.562 1 98.75 26 GLN B C 1
ATOM 1374 O O . GLN B 1 26 ? -0.621 -22.062 -15.711 1 98.75 26 GLN B O 1
ATOM 1379 N N . SER B 1 27 ? -1.949 -20.375 -16.312 1 98.81 27 SER B N 1
ATOM 1380 C CA . SER B 1 27 ? -1.959 -19.797 -14.977 1 98.81 27 SER B CA 1
ATOM 1381 C C . SER B 1 27 ? -2.627 -20.719 -13.961 1 98.81 27 SER B C 1
ATOM 1383 O O . SER B 1 27 ? -2.148 -20.875 -12.836 1 98.81 27 SER B O 1
ATOM 1385 N N . CYS B 1 28 ? -3.688 -21.312 -14.391 1 98.81 28 CYS B N 1
ATOM 1386 C CA . CYS B 1 28 ? -4.379 -22.25 -13.516 1 98.81 28 CYS B CA 1
ATOM 1387 C C . CYS B 1 28 ? -3.504 -23.469 -13.211 1 98.81 28 CYS B C 1
ATOM 1389 O O . CYS B 1 28 ? -3.49 -23.953 -12.078 1 98.81 28 CYS B O 1
ATOM 1391 N N . ASP B 1 29 ? -2.834 -23.922 -14.227 1 98.44 29 ASP B N 1
ATOM 1392 C CA . ASP B 1 29 ? -1.928 -25.047 -14 1 98.44 29 ASP B CA 1
ATOM 1393 C C . ASP B 1 29 ? -0.866 -24.688 -12.961 1 98.44 29 ASP B C 1
ATOM 1395 O O . ASP B 1 29 ? -0.535 -25.516 -12.094 1 98.44 29 ASP B O 1
ATOM 1399 N N . PHE B 1 30 ? -0.303 -23.531 -13.047 1 98.5 30 PHE B N 1
ATOM 1400 C CA . PHE B 1 30 ? 0.691 -23.031 -12.102 1 98.5 30 PHE B CA 1
ATOM 1401 C C . PHE B 1 30 ? 0.131 -23.031 -10.68 1 98.5 30 PHE B C 1
ATOM 1403 O O . PHE B 1 30 ? 0.756 -23.547 -9.758 1 98.5 30 PHE B O 1
ATOM 1410 N N . LEU B 1 31 ? -1.103 -22.5 -10.469 1 98.5 31 LEU B N 1
ATOM 1411 C CA . LEU B 1 31 ? -1.738 -22.422 -9.156 1 98.5 31 LEU B CA 1
ATOM 1412 C C . LEU B 1 31 ? -2.031 -23.828 -8.625 1 98.5 31 LEU B C 1
ATOM 1414 O O . LEU B 1 31 ? -1.874 -24.094 -7.43 1 98.5 31 LEU B O 1
ATOM 1418 N N . ARG B 1 32 ? -2.457 -24.703 -9.531 1 98.25 32 ARG B N 1
ATOM 1419 C CA . ARG B 1 32 ? -2.719 -26.078 -9.133 1 98.25 32 ARG B CA 1
ATOM 1420 C C . ARG B 1 32 ? -1.455 -26.75 -8.602 1 98.25 32 ARG B C 1
ATOM 1422 O O . ARG B 1 32 ? -1.507 -27.5 -7.621 1 98.25 32 ARG B O 1
ATOM 1429 N N . ASP B 1 33 ? -0.412 -26.5 -9.328 1 98.12 33 ASP B N 1
ATOM 1430 C CA . ASP B 1 33 ? 0.857 -27.078 -8.898 1 98.12 33 ASP B CA 1
ATOM 1431 C C . ASP B 1 33 ? 1.242 -26.578 -7.508 1 98.12 33 ASP B C 1
ATOM 1433 O O . ASP B 1 33 ? 1.613 -27.375 -6.641 1 98.12 33 ASP B O 1
ATOM 1437 N N . LEU B 1 34 ? 1.146 -25.312 -7.227 1 98.62 34 LEU B N 1
ATOM 1438 C CA . LEU B 1 34 ? 1.408 -24.75 -5.902 1 98.62 34 LEU B CA 1
ATOM 1439 C C . LEU B 1 34 ? 0.493 -25.375 -4.859 1 98.62 34 LEU B C 1
ATOM 1441 O O . LEU B 1 34 ? 0.946 -25.75 -3.773 1 98.62 34 LEU B O 1
ATOM 1445 N N . ALA B 1 35 ? -0.801 -25.5 -5.223 1 98.62 35 ALA B N 1
ATOM 1446 C CA . ALA B 1 35 ? -1.796 -26.016 -4.285 1 98.62 35 ALA B CA 1
ATOM 1447 C C . ALA B 1 35 ? -1.506 -27.484 -3.93 1 98.62 35 ALA B C 1
ATOM 1449 O O . ALA B 1 35 ? -1.586 -27.859 -2.762 1 98.62 35 ALA B O 1
ATOM 1450 N N . THR B 1 36 ? -1.201 -28.234 -4.988 1 97.88 36 THR B N 1
ATOM 1451 C CA . THR B 1 36 ? -0.907 -29.656 -4.773 1 97.88 36 THR B CA 1
ATOM 1452 C C . THR B 1 36 ? 0.264 -29.812 -3.811 1 97.88 36 THR B C 1
ATOM 1454 O O . THR B 1 36 ? 0.287 -30.766 -3.012 1 97.88 36 THR B O 1
ATOM 1457 N N . ARG B 1 37 ? 1.152 -28.875 -3.822 1 97.88 37 ARG B N 1
ATOM 1458 C CA . ARG B 1 37 ? 2.344 -28.922 -2.98 1 97.88 37 ARG B CA 1
ATOM 1459 C C . ARG B 1 37 ? 2.088 -28.266 -1.63 1 97.88 37 ARG B C 1
ATOM 1461 O O . ARG B 1 37 ? 2.965 -28.25 -0.763 1 97.88 37 ARG B O 1
ATOM 1468 N N . ARG B 1 38 ? 0.903 -27.734 -1.449 1 98.06 38 ARG B N 1
ATOM 1469 C CA . ARG B 1 38 ? 0.551 -27 -0.235 1 98.06 38 ARG B CA 1
ATOM 1470 C C . ARG B 1 38 ? 1.6 -25.953 0.093 1 98.06 38 ARG B C 1
ATOM 1472 O O . ARG B 1 38 ? 2.088 -25.875 1.223 1 98.06 38 ARG B O 1
ATOM 1479 N N . ALA B 1 39 ? 1.936 -25.172 -0.927 1 98.62 39 ALA B N 1
ATOM 1480 C CA . ALA B 1 39 ? 3.045 -24.219 -0.834 1 98.62 39 ALA B CA 1
ATOM 1481 C C . ALA B 1 39 ? 2.674 -23.016 0.034 1 98.62 39 ALA B C 1
ATOM 1483 O O . ALA B 1 39 ? 1.528 -22.562 0.018 1 98.62 39 ALA B O 1
ATOM 1484 N N . SER B 1 40 ? 3.615 -22.516 0.809 1 98.69 40 SER B N 1
ATOM 1485 C CA . SER B 1 40 ? 3.473 -21.344 1.652 1 98.69 40 SER B CA 1
ATOM 1486 C C . SER B 1 40 ? 4.531 -20.297 1.322 1 98.69 40 SER B C 1
ATOM 1488 O O . SER B 1 40 ? 5.695 -20.641 1.082 1 98.69 40 SER B O 1
ATOM 1490 N N . PHE B 1 41 ? 4.094 -19.047 1.287 1 98.75 41 PHE B N 1
ATOM 1491 C CA . PHE B 1 41 ? 5 -17.953 0.947 1 98.75 41 PHE B CA 1
ATOM 1492 C C . PHE B 1 41 ? 4.781 -16.766 1.871 1 98.75 41 PHE B C 1
ATOM 1494 O O . PHE B 1 41 ? 3.695 -16.594 2.434 1 98.75 41 PHE B O 1
ATOM 1501 N N . GLU B 1 42 ? 5.848 -15.984 2.055 1 98.5 42 GLU B N 1
ATOM 1502 C CA . GLU B 1 42 ? 5.66 -14.664 2.645 1 98.5 42 GLU B CA 1
ATOM 1503 C C . GLU B 1 42 ? 4.723 -13.812 1.801 1 98.5 42 GLU B C 1
ATOM 1505 O O . GLU B 1 42 ? 4.797 -13.828 0.571 1 98.5 42 GLU B O 1
ATOM 1510 N N . ALA B 1 43 ? 3.822 -13.125 2.43 1 98.88 43 ALA B N 1
ATOM 1511 C CA . ALA B 1 43 ? 2.852 -12.234 1.794 1 98.88 43 ALA B CA 1
ATOM 1512 C C . ALA B 1 43 ? 2.699 -10.938 2.58 1 98.88 43 ALA B C 1
ATOM 1514 O O . ALA B 1 43 ? 3.053 -10.875 3.76 1 98.88 43 ALA B O 1
ATOM 1515 N N . MET B 1 44 ? 2.217 -9.914 1.881 1 98.69 44 MET B N 1
ATOM 1516 C CA . MET B 1 44 ? 1.959 -8.602 2.479 1 98.69 44 MET B CA 1
ATOM 1517 C C . MET B 1 44 ? 1.005 -7.789 1.611 1 98.69 44 MET B C 1
ATOM 1519 O O . MET B 1 44 ? 0.767 -8.133 0.452 1 98.69 44 MET B O 1
ATOM 1523 N N . HIS B 1 45 ? 0.485 -6.816 2.221 1 98.94 45 HIS B N 1
ATOM 1524 C CA . HIS B 1 45 ? -0.338 -5.91 1.431 1 98.94 45 HIS B CA 1
ATOM 1525 C C . HIS B 1 45 ? 0.501 -5.164 0.398 1 98.94 45 HIS B C 1
ATOM 1527 O O . HIS B 1 45 ? 1.577 -4.652 0.718 1 98.94 45 HIS B O 1
ATOM 1533 N N . ALA B 1 46 ? 0.039 -5.078 -0.787 1 98.81 46 ALA B N 1
ATOM 1534 C CA . ALA B 1 46 ? 0.71 -4.379 -1.881 1 98.81 46 ALA B CA 1
ATOM 1535 C C . ALA B 1 46 ? 0.758 -2.875 -1.624 1 98.81 46 ALA B C 1
ATOM 1537 O O . ALA B 1 46 ? -0.092 -2.332 -0.914 1 98.81 46 ALA B O 1
ATOM 1538 N N . ILE B 1 47 ? 1.701 -2.207 -2.297 1 98.69 47 ILE B N 1
ATOM 1539 C CA . ILE B 1 47 ? 1.866 -0.795 -1.963 1 98.69 47 ILE B CA 1
ATOM 1540 C C . ILE B 1 47 ? 1.607 0.061 -3.201 1 98.69 47 ILE B C 1
ATOM 1542 O O . ILE B 1 47 ? 1.619 1.292 -3.125 1 98.69 47 ILE B O 1
ATOM 1546 N N . TRP B 1 48 ? 1.285 -0.555 -4.375 1 98.12 48 TRP B N 1
ATOM 1547 C CA . TRP B 1 48 ? 1.14 0.202 -5.617 1 98.12 48 TRP B CA 1
ATOM 1548 C C . TRP B 1 48 ? -0.259 0.026 -6.199 1 98.12 48 TRP B C 1
ATOM 1550 O O . TRP B 1 48 ? -0.733 0.875 -6.957 1 98.12 48 TRP B O 1
ATOM 1560 N N . THR B 1 49 ? -0.938 -1.024 -5.785 1 98.62 49 THR B N 1
ATOM 1561 C CA . THR B 1 49 ? -1.979 -1.533 -6.672 1 98.62 49 THR B CA 1
ATOM 1562 C C . THR B 1 49 ? -3.348 -1.44 -6.008 1 98.62 49 THR B C 1
ATOM 1564 O O . THR B 1 49 ? -4.355 -1.848 -6.59 1 98.62 49 THR B O 1
ATOM 1567 N N . GLY B 1 50 ? -3.422 -0.94 -4.809 1 98.56 50 GLY B N 1
ATOM 1568 C CA . GLY B 1 50 ? -4.688 -0.821 -4.098 1 98.56 50 GLY B CA 1
ATOM 1569 C C . GLY B 1 50 ? -4.996 -2.02 -3.223 1 98.56 50 GLY B C 1
ATOM 1570 O O . GLY B 1 50 ? -4.117 -2.52 -2.514 1 98.56 50 GLY B O 1
ATOM 1571 N N . PRO B 1 51 ? -6.27 -2.455 -3.148 1 98.81 51 PRO B N 1
ATOM 1572 C CA . PRO B 1 51 ? -6.664 -3.506 -2.207 1 98.81 51 PRO B CA 1
ATOM 1573 C C . PRO B 1 51 ? -6.219 -4.895 -2.652 1 98.81 51 PRO B C 1
ATOM 1575 O O . PRO B 1 51 ? -7.043 -5.699 -3.094 1 98.81 51 PRO B O 1
ATOM 1578 N N . GLU B 1 52 ? -4.926 -5.203 -2.434 1 98.94 52 GLU B N 1
ATOM 1579 C CA . GLU B 1 52 ? -4.293 -6.449 -2.861 1 98.94 52 GLU B CA 1
ATOM 1580 C C . GLU B 1 52 ? -3.381 -7.008 -1.771 1 98.94 52 GLU B C 1
ATOM 1582 O O . GLU B 1 52 ? -2.582 -6.273 -1.186 1 98.94 52 GLU B O 1
ATOM 1587 N N . ILE B 1 53 ? -3.586 -8.258 -1.473 1 99 53 ILE B N 1
ATOM 1588 C CA . ILE B 1 53 ? -2.516 -8.992 -0.814 1 99 53 ILE B CA 1
ATOM 1589 C C . ILE B 1 53 ? -1.611 -9.641 -1.863 1 99 53 ILE B C 1
ATOM 1591 O O . ILE B 1 53 ? -2.076 -10.406 -2.707 1 99 53 ILE B O 1
ATOM 1595 N N . SER B 1 54 ? -0.364 -9.328 -1.826 1 98.88 54 SER B N 1
ATOM 1596 C CA . SER B 1 54 ? 0.622 -9.805 -2.789 1 98.88 54 SER B CA 1
ATOM 1597 C C . SER B 1 54 ? 1.438 -10.961 -2.215 1 98.88 54 SER B C 1
ATOM 1599 O O . SER B 1 54 ? 1.866 -10.914 -1.061 1 98.88 54 SER B O 1
ATOM 1601 N N . VAL B 1 55 ? 1.596 -11.992 -2.98 1 98.88 55 VAL B N 1
ATOM 1602 C CA . VAL B 1 55 ? 2.461 -13.133 -2.695 1 98.88 55 VAL B CA 1
ATOM 1603 C C . VAL B 1 55 ? 3.582 -13.203 -3.729 1 98.88 55 VAL B C 1
ATOM 1605 O O . VAL B 1 55 ? 3.494 -13.961 -4.699 1 98.88 55 VAL B O 1
ATOM 1608 N N . PRO B 1 56 ? 4.621 -12.445 -3.463 1 98.38 56 PRO B N 1
ATOM 1609 C CA . PRO B 1 56 ? 5.734 -12.461 -4.414 1 98.38 56 PRO B CA 1
ATOM 1610 C C . PRO B 1 56 ? 6.531 -13.758 -4.371 1 98.38 56 PRO B C 1
ATOM 1612 O O . PRO B 1 56 ? 6.812 -14.281 -3.289 1 98.38 56 PRO B O 1
ATOM 1615 N N . MET B 1 57 ? 6.82 -14.258 -5.551 1 98.25 57 MET B N 1
ATOM 1616 C CA . MET B 1 57 ? 7.539 -15.523 -5.652 1 98.25 57 MET B CA 1
ATOM 1617 C C . MET B 1 57 ? 8.695 -15.406 -6.641 1 98.25 57 MET B C 1
ATOM 1619 O O . MET B 1 57 ? 8.586 -15.836 -7.789 1 98.25 57 MET B O 1
ATOM 1623 N N . PRO B 1 58 ? 9.836 -14.836 -6.156 1 96.75 58 PRO B N 1
ATOM 1624 C CA . PRO B 1 58 ? 11.031 -14.984 -7 1 96.75 58 PRO B CA 1
ATOM 1625 C C . PRO B 1 58 ? 11.383 -16.438 -7.266 1 96.75 58 PRO B C 1
ATOM 1627 O O . PRO B 1 58 ? 10.977 -17.328 -6.512 1 96.75 58 PRO B O 1
ATOM 1630 N N . SER B 1 59 ? 12.109 -16.656 -8.281 1 93.06 59 SER B N 1
ATOM 1631 C CA . SER B 1 59 ? 12.461 -18 -8.734 1 93.06 59 SER B CA 1
ATOM 1632 C C . SER B 1 59 ? 13.008 -18.844 -7.582 1 93.06 59 SER B C 1
ATOM 1634 O O . SER B 1 59 ? 12.68 -20.016 -7.453 1 93.06 59 SER B O 1
ATOM 1636 N N . ALA B 1 60 ? 13.75 -18.25 -6.715 1 93.5 60 ALA B N 1
ATOM 1637 C CA . ALA B 1 60 ? 14.43 -18.953 -5.633 1 93.5 60 ALA B CA 1
ATOM 1638 C C . ALA B 1 60 ? 13.453 -19.359 -4.543 1 93.5 60 ALA B C 1
ATOM 1640 O O . ALA B 1 60 ? 13.766 -20.203 -3.701 1 93.5 60 ALA B O 1
ATOM 1641 N N . ALA B 1 61 ? 12.234 -18.812 -4.535 1 95.25 61 ALA B N 1
ATOM 1642 C CA . ALA B 1 61 ? 11.266 -19.078 -3.475 1 95.25 61 ALA B CA 1
ATOM 1643 C C . ALA B 1 61 ? 10.336 -20.234 -3.854 1 95.25 61 ALA B C 1
ATOM 1645 O O . ALA B 1 61 ? 9.617 -20.766 -3.006 1 95.25 61 ALA B O 1
ATOM 1646 N N . LEU B 1 62 ? 10.344 -20.641 -5.125 1 97 62 LEU B N 1
ATOM 1647 C CA . LEU B 1 62 ? 9.438 -21.688 -5.562 1 97 62 LEU B CA 1
ATOM 1648 C C . LEU B 1 62 ? 9.867 -23.047 -5 1 97 62 LEU B C 1
ATOM 1650 O O . LEU B 1 62 ? 11.055 -23.281 -4.773 1 97 62 LEU B O 1
ATOM 1654 N N . PRO B 1 63 ? 8.812 -23.922 -4.766 1 96.75 63 PRO B N 1
ATOM 1655 C CA . PRO B 1 63 ? 9.141 -25.25 -4.227 1 96.75 63 PRO B CA 1
ATOM 1656 C C . PRO B 1 63 ? 10.141 -26 -5.098 1 96.75 63 PRO B C 1
ATOM 1658 O O . PRO B 1 63 ? 10.109 -25.891 -6.324 1 96.75 63 PRO B O 1
ATOM 1661 N N . GLN B 1 64 ? 10.93 -26.781 -4.402 1 93.56 64 GLN B N 1
ATOM 1662 C CA . GLN B 1 64 ? 11.898 -27.609 -5.113 1 93.56 64 GLN B CA 1
ATOM 1663 C C . GLN B 1 64 ? 11.203 -28.516 -6.117 1 93.56 64 GLN B C 1
ATOM 1665 O O . GLN B 1 64 ? 10.188 -29.141 -5.805 1 93.56 64 GLN B O 1
ATOM 1670 N N . GLY B 1 65 ? 11.719 -28.547 -7.281 1 94 65 GLY B N 1
ATOM 1671 C CA . GLY B 1 65 ? 11.211 -29.453 -8.297 1 94 65 GLY B CA 1
ATOM 1672 C C . GLY B 1 65 ? 10.07 -28.875 -9.109 1 94 65 GLY B C 1
ATOM 1673 O O . GLY B 1 65 ? 9.656 -29.453 -10.117 1 94 65 GLY B O 1
ATOM 1674 N N . MET B 1 66 ? 9.625 -27.75 -8.695 1 95.94 66 MET B N 1
ATOM 1675 C CA . MET B 1 66 ? 8.539 -27.141 -9.445 1 95.94 66 MET B CA 1
ATOM 1676 C C . MET B 1 66 ? 9.047 -26.531 -10.75 1 95.94 66 MET B C 1
ATOM 1678 O O . MET B 1 66 ? 10.109 -25.906 -10.766 1 95.94 66 MET B O 1
ATOM 1682 N N . THR B 1 67 ? 8.219 -26.719 -11.773 1 94 67 THR B N 1
ATOM 1683 C CA . THR B 1 67 ? 8.547 -26.078 -13.031 1 94 67 THR B CA 1
ATOM 1684 C C . THR B 1 67 ? 8.43 -24.562 -12.906 1 94 67 THR B C 1
ATOM 1686 O O . THR B 1 67 ? 7.703 -24.062 -12.047 1 94 67 THR B O 1
ATOM 1689 N N . GLN B 1 68 ? 9.25 -23.844 -13.656 1 94.88 68 GLN B N 1
ATOM 1690 C CA . GLN B 1 68 ? 9.227 -22.391 -13.711 1 94.88 68 GLN B CA 1
ATOM 1691 C C . GLN B 1 68 ? 8.938 -21.906 -15.125 1 94.88 68 GLN B C 1
ATOM 1693 O O . GLN B 1 68 ? 9.781 -21.266 -15.75 1 94.88 68 GLN B O 1
ATOM 1698 N N . PRO B 1 69 ? 7.727 -22.188 -15.594 1 95.5 69 PRO B N 1
ATOM 1699 C CA . PRO B 1 69 ? 7.402 -21.875 -16.984 1 95.5 69 PRO B CA 1
ATOM 1700 C C . PRO B 1 69 ? 7.254 -20.375 -17.234 1 95.5 69 PRO B C 1
ATOM 1702 O O . PRO B 1 69 ? 6.867 -19.625 -16.328 1 95.5 69 PRO B O 1
ATOM 1705 N N . ALA B 1 70 ? 7.586 -19.953 -18.469 1 97.62 70 ALA B N 1
ATOM 1706 C CA . ALA B 1 70 ? 7.074 -18.672 -18.938 1 97.62 70 ALA B CA 1
ATOM 1707 C C . ALA B 1 70 ? 5.555 -18.688 -19.062 1 97.62 70 ALA B C 1
ATOM 1709 O O . ALA B 1 70 ? 4.992 -19.609 -19.672 1 97.62 70 ALA B O 1
ATOM 1710 N N . ILE B 1 71 ? 4.879 -17.75 -18.406 1 98.38 71 ILE B N 1
ATOM 1711 C CA . ILE B 1 71 ? 3.424 -17.688 -18.453 1 98.38 71 ILE B CA 1
ATOM 1712 C C . ILE B 1 71 ? 2.986 -16.625 -19.453 1 98.38 71 ILE B C 1
ATOM 1714 O O . ILE B 1 71 ? 3.299 -15.445 -19.281 1 98.38 71 ILE B O 1
ATOM 1718 N N . PRO B 1 72 ? 2.32 -17.031 -20.516 1 98.38 72 PRO B N 1
ATOM 1719 C CA . PRO B 1 72 ? 1.832 -16 -21.438 1 98.38 72 PRO B CA 1
ATOM 1720 C C . PRO B 1 72 ? 0.662 -15.203 -20.875 1 98.38 72 PRO B C 1
ATOM 1722 O O . PRO B 1 72 ? 0.106 -15.57 -19.828 1 98.38 72 PRO B O 1
ATOM 1725 N N . ALA B 1 73 ? 0.33 -14.062 -21.547 1 98.69 73 ALA B N 1
ATOM 1726 C CA . ALA B 1 73 ? -0.881 -13.328 -21.188 1 98.69 73 ALA B CA 1
ATOM 1727 C C . ALA B 1 73 ? -2.129 -14.172 -21.438 1 98.69 73 ALA B C 1
ATOM 1729 O O . ALA B 1 73 ? -2.322 -14.68 -22.547 1 98.69 73 ALA B O 1
ATOM 1730 N N . GLU B 1 74 ? -2.922 -14.391 -20.438 1 98.81 74 GLU B N 1
ATOM 1731 C CA . GLU B 1 74 ? -4.207 -15.086 -20.422 1 98.81 74 GLU B CA 1
ATOM 1732 C C . GLU B 1 74 ? -5.234 -14.328 -19.594 1 98.81 74 GLU B C 1
ATOM 1734 O O . GLU B 1 74 ? -5.102 -14.219 -18.375 1 98.81 74 GLU B O 1
ATOM 1739 N N . ASN B 1 75 ? -6.32 -13.844 -20.312 1 98.81 75 ASN B N 1
ATOM 1740 C CA . ASN B 1 75 ? -7.316 -13.109 -19.531 1 98.81 75 ASN B CA 1
ATOM 1741 C C . ASN B 1 75 ? -6.676 -12 -18.703 1 98.81 75 ASN B C 1
ATOM 1743 O O . ASN B 1 75 ? -6.969 -11.859 -17.516 1 98.81 75 ASN B O 1
ATOM 1747 N N . ALA B 1 76 ? -5.664 -11.297 -19.297 1 98.94 76 ALA B N 1
ATOM 1748 C CA . ALA B 1 76 ? -4.801 -10.344 -18.594 1 98.94 76 ALA B CA 1
ATOM 1749 C C . ALA B 1 76 ? -5.484 -8.984 -18.469 1 98.94 76 ALA B C 1
ATOM 1751 O O . ALA B 1 76 ? -6.238 -8.57 -19.359 1 98.94 76 ALA B O 1
ATOM 1752 N N . THR B 1 77 ? -5.309 -8.344 -17.438 1 98.88 77 THR B N 1
ATOM 1753 C CA . THR B 1 77 ? -5.867 -7.016 -17.234 1 98.88 77 THR B CA 1
ATOM 1754 C C . THR B 1 77 ? -4.934 -6.164 -16.375 1 98.88 77 THR B C 1
ATOM 1756 O O . THR B 1 77 ? -4.137 -6.699 -15.594 1 98.88 77 THR B O 1
ATOM 1759 N N . SER B 1 78 ? -4.977 -4.891 -16.516 1 98.81 78 SER B N 1
ATOM 1760 C CA . SER B 1 78 ? -4.316 -3.947 -15.617 1 98.81 78 SER B CA 1
ATOM 1761 C C . SER B 1 78 ? -5.25 -3.5 -14.5 1 98.81 78 SER B C 1
ATOM 1763 O O . SER B 1 78 ? -4.836 -2.781 -13.586 1 98.81 78 SER B O 1
ATOM 1765 N N . TYR B 1 79 ? -6.527 -3.941 -14.508 1 98.69 79 TYR B N 1
ATOM 1766 C CA . TYR B 1 79 ? -7.57 -3.467 -13.609 1 98.69 79 TYR B CA 1
ATOM 1767 C C . TYR B 1 79 ? -8.312 -4.637 -12.969 1 98.69 79 TYR B C 1
ATOM 1769 O O . TYR B 1 79 ? -9.523 -4.789 -13.172 1 98.69 79 TYR B O 1
ATOM 1777 N N . PRO B 1 80 ? -7.594 -5.414 -12.117 1 98.75 80 PRO B N 1
ATOM 1778 C CA . PRO B 1 80 ? -8.305 -6.504 -11.445 1 98.75 80 PRO B CA 1
ATOM 1779 C C . PRO B 1 80 ? -9.445 -6.008 -10.562 1 98.75 80 PRO B C 1
ATOM 1781 O O . PRO B 1 80 ? -9.359 -4.922 -9.992 1 98.75 80 PRO B O 1
ATOM 1784 N N . GLY B 1 81 ? -10.508 -6.801 -10.5 1 98.31 81 GLY B N 1
ATOM 1785 C CA . GLY B 1 81 ? -11.664 -6.484 -9.68 1 98.31 81 GLY B CA 1
ATOM 1786 C C . GLY B 1 81 ? -11.648 -7.168 -8.328 1 98.31 81 GLY B C 1
ATOM 1787 O O . GLY B 1 81 ? -10.836 -8.062 -8.086 1 98.31 81 GLY B O 1
ATOM 1788 N N . ALA B 1 82 ? -12.609 -6.73 -7.48 1 98.38 82 ALA B N 1
ATOM 1789 C CA . ALA B 1 82 ? -12.766 -7.383 -6.184 1 98.38 82 ALA B CA 1
ATOM 1790 C C . ALA B 1 82 ? -13.062 -8.867 -6.352 1 98.38 82 ALA B C 1
ATOM 1792 O O . ALA B 1 82 ? -13.953 -9.25 -7.109 1 98.38 82 ALA B O 1
ATOM 1793 N N . GLY B 1 83 ? -12.234 -9.672 -5.684 1 98.88 83 GLY B N 1
ATOM 1794 C CA . GLY B 1 83 ? -12.445 -11.109 -5.746 1 98.88 83 GLY B CA 1
ATOM 1795 C C . GLY B 1 83 ? -11.539 -11.797 -6.75 1 98.88 83 GLY B C 1
ATOM 1796 O O . GLY B 1 83 ? -11.43 -13.023 -6.75 1 98.88 83 GLY B O 1
ATOM 1797 N N . ASP B 1 84 ? -10.883 -11.031 -7.586 1 98.94 84 ASP B N 1
ATOM 1798 C CA . ASP B 1 84 ? -9.977 -11.617 -8.57 1 98.94 84 ASP B CA 1
ATOM 1799 C C . ASP B 1 84 ? -8.703 -12.125 -7.906 1 98.94 84 ASP B C 1
ATOM 1801 O O . ASP B 1 84 ? -8.156 -11.469 -7.012 1 98.94 84 ASP B O 1
ATOM 1805 N N . VAL B 1 85 ? -8.242 -13.289 -8.266 1 99 85 VAL B N 1
ATOM 1806 C CA . VAL B 1 85 ? -6.895 -13.789 -8.016 1 99 85 VAL B CA 1
ATOM 1807 C C . VAL B 1 85 ? -6.09 -13.773 -9.32 1 99 85 VAL B C 1
ATOM 1809 O O . VAL B 1 85 ? -6.52 -14.336 -10.328 1 99 85 VAL B O 1
ATOM 1812 N N . VAL B 1 86 ? -4.941 -13.117 -9.25 1 99 86 VAL B N 1
ATOM 1813 C CA . VAL B 1 86 ? -4.191 -12.961 -10.492 1 99 86 VAL B CA 1
ATOM 1814 C C . VAL B 1 86 ? -2.814 -13.602 -10.344 1 99 86 VAL B C 1
ATOM 1816 O O . VAL B 1 86 ? -2.32 -13.781 -9.227 1 99 86 VAL B O 1
ATOM 1819 N N . LEU B 1 87 ? -2.25 -14.008 -11.453 1 98.94 87 LEU B N 1
ATOM 1820 C CA . LEU B 1 87 ? -0.849 -14.391 -11.57 1 98.94 87 LEU B CA 1
ATOM 1821 C C . LEU B 1 87 ? -0.096 -13.422 -12.477 1 98.94 87 LEU B C 1
ATOM 1823 O O . LEU B 1 87 ? -0.43 -13.281 -13.656 1 98.94 87 LEU B O 1
ATOM 1827 N N . ALA B 1 88 ? 0.833 -12.75 -11.93 1 98.75 88 ALA B N 1
ATOM 1828 C CA . ALA B 1 88 ? 1.775 -11.961 -12.719 1 98.75 88 ALA B CA 1
ATOM 1829 C C . ALA B 1 88 ? 3.057 -12.742 -12.992 1 98.75 88 ALA B C 1
ATOM 1831 O O . ALA B 1 88 ? 3.555 -13.453 -12.109 1 98.75 88 ALA B O 1
ATOM 1832 N N . TYR B 1 89 ? 3.488 -12.648 -14.172 1 98.38 89 TYR B N 1
ATOM 1833 C CA . TYR B 1 89 ? 4.762 -13.219 -14.586 1 98.38 89 TYR B CA 1
ATOM 1834 C C . TYR B 1 89 ? 5.645 -12.172 -15.242 1 98.38 89 TYR B C 1
ATOM 1836 O O . TYR B 1 89 ? 5.199 -11.453 -16.141 1 98.38 89 TYR B O 1
ATOM 1844 N N . LEU B 1 90 ? 6.852 -12.031 -14.75 1 97.69 90 LEU B N 1
ATOM 1845 C CA . LEU B 1 90 ? 7.867 -11.188 -15.367 1 97.69 90 LEU B CA 1
ATOM 1846 C C . LEU B 1 90 ? 9.102 -12 -15.719 1 97.69 90 LEU B C 1
ATOM 1848 O O . LEU B 1 90 ? 9.688 -12.664 -14.859 1 97.69 90 LEU B O 1
ATOM 1852 N N . ALA B 1 91 ? 9.492 -11.914 -16.984 1 97.31 91 ALA B N 1
ATOM 1853 C CA . ALA B 1 91 ? 10.609 -12.695 -17.5 1 97.31 91 ALA B CA 1
ATOM 1854 C C . ALA B 1 91 ? 11.93 -12.227 -16.906 1 97.31 91 ALA B C 1
ATOM 1856 O O . ALA B 1 91 ? 12.07 -11.062 -16.516 1 97.31 91 ALA B O 1
ATOM 1857 N N . PRO B 1 92 ? 12.93 -13.203 -16.875 1 96.25 92 PRO B N 1
ATOM 1858 C CA . PRO B 1 92 ? 14.25 -12.797 -16.391 1 96.25 92 PRO B CA 1
ATOM 1859 C C . PRO B 1 92 ? 14.789 -11.57 -17.125 1 96.25 92 PRO B C 1
ATOM 1861 O O . PRO B 1 92 ? 14.789 -11.531 -18.359 1 96.25 92 PRO B O 1
ATOM 1864 N N . GLY B 1 93 ? 15.156 -10.562 -16.344 1 95.75 93 GLY B N 1
ATOM 1865 C CA . GLY B 1 93 ? 15.82 -9.406 -16.922 1 95.75 93 GLY B CA 1
ATOM 1866 C C . GLY B 1 93 ? 14.859 -8.445 -17.594 1 95.75 93 GLY B C 1
ATOM 1867 O O . GLY B 1 93 ? 15.273 -7.414 -18.141 1 95.75 93 GLY B O 1
ATOM 1868 N N . SER B 1 94 ? 13.578 -8.711 -17.516 1 95.94 94 SER B N 1
ATOM 1869 C CA . SER B 1 94 ? 12.609 -7.922 -18.281 1 95.94 94 SER B CA 1
ATOM 1870 C C . SER B 1 94 ? 12.297 -6.605 -17.578 1 95.94 94 SER B C 1
ATOM 1872 O O . SER B 1 94 ? 11.867 -5.641 -18.203 1 95.94 94 SER B O 1
ATOM 1874 N N . THR B 1 95 ? 12.461 -6.598 -16.266 1 94.94 95 THR B N 1
ATOM 1875 C CA . THR B 1 95 ? 12 -5.473 -15.461 1 94.94 95 THR B CA 1
ATOM 1876 C C . THR B 1 95 ? 13.078 -5.027 -14.484 1 94.94 95 THR B C 1
ATOM 1878 O O . THR B 1 95 ? 13.695 -5.855 -13.805 1 94.94 95 THR B O 1
ATOM 1881 N N . GLN B 1 96 ? 13.266 -3.738 -14.398 1 92 96 GLN B N 1
ATOM 1882 C CA . GLN B 1 96 ? 14.266 -3.162 -13.5 1 92 96 GLN B CA 1
ATOM 1883 C C . GLN B 1 96 ? 13.914 -3.434 -12.039 1 92 96 GLN B C 1
ATOM 1885 O O . GLN B 1 96 ? 12.758 -3.264 -11.633 1 92 96 GLN B O 1
ATOM 1890 N N . GLY B 1 97 ? 14.945 -3.861 -11.312 1 89.94 97 GLY B N 1
ATOM 1891 C CA . GLY B 1 97 ? 14.781 -3.955 -9.867 1 89.94 97 GLY B CA 1
ATOM 1892 C C . GLY B 1 97 ? 14.367 -5.34 -9.406 1 89.94 97 GLY B C 1
ATOM 1893 O O . GLY B 1 97 ?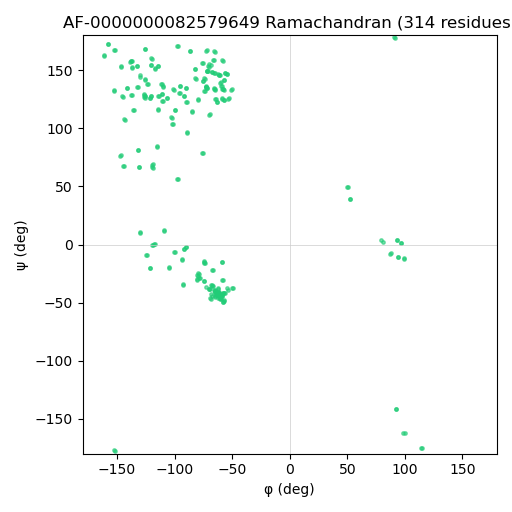 14.367 -5.625 -8.203 1 89.94 97 GLY B O 1
ATOM 1894 N N . LEU B 1 98 ? 13.992 -6.199 -10.336 1 91.88 98 LEU B N 1
ATOM 1895 C CA . LEU B 1 98 ? 13.586 -7.543 -9.945 1 91.88 98 LEU B CA 1
ATOM 1896 C C . LEU B 1 98 ? 14.805 -8.438 -9.742 1 91.88 98 LEU B C 1
ATOM 1898 O O . LEU B 1 98 ? 15.852 -8.219 -10.352 1 91.88 98 LEU B O 1
ATOM 1902 N N . PRO B 1 99 ? 14.664 -9.43 -8.859 1 92 99 PRO B N 1
ATOM 1903 C CA . PRO B 1 99 ? 15.758 -10.383 -8.68 1 92 99 PRO B CA 1
ATOM 1904 C C . PRO B 1 99 ? 16.016 -11.227 -9.93 1 92 99 PRO B C 1
ATOM 1906 O O . PRO B 1 99 ? 15.203 -11.227 -10.859 1 92 99 PRO B O 1
ATOM 1909 N N . PRO B 1 100 ? 17.172 -11.906 -9.922 1 93 100 PRO B N 1
ATOM 1910 C CA . PRO B 1 100 ? 17.484 -12.758 -11.078 1 93 100 PRO B CA 1
ATOM 1911 C C . PRO B 1 100 ? 16.469 -13.883 -11.266 1 93 100 PRO B C 1
ATOM 1913 O O . PRO B 1 100 ? 15.977 -14.445 -10.281 1 93 100 PRO B O 1
ATOM 1916 N N . GLY B 1 101 ? 16.25 -14.227 -12.531 1 94.88 101 GLY B N 1
ATOM 1917 C CA . GLY B 1 101 ? 15.32 -15.305 -12.852 1 94.88 101 GLY B CA 1
ATOM 1918 C C . GLY B 1 101 ? 13.906 -14.82 -13.07 1 94.88 101 GLY B C 1
ATOM 1919 O O . GLY B 1 101 ? 13.641 -13.617 -13.062 1 94.88 101 GLY B O 1
ATOM 1920 N N . PRO B 1 102 ? 13.078 -15.805 -13.398 1 97.06 102 PRO B N 1
ATOM 1921 C CA . PRO B 1 102 ? 11.672 -15.422 -13.531 1 97.06 102 PRO B CA 1
ATOM 1922 C C . PRO B 1 102 ? 11.062 -14.969 -12.211 1 97.06 102 PRO B C 1
ATOM 1924 O O . PRO B 1 102 ? 11.5 -15.406 -11.141 1 97.06 102 PRO B O 1
ATOM 1927 N N . PHE B 1 103 ? 10.188 -14.086 -12.344 1 98 103 PHE B N 1
ATOM 1928 C CA . PHE B 1 103 ? 9.469 -13.578 -11.18 1 98 103 PHE B CA 1
ATOM 1929 C C . PHE B 1 103 ? 7.969 -13.805 -11.32 1 98 103 PHE B C 1
ATOM 1931 O O . PHE B 1 103 ? 7.383 -13.484 -12.359 1 98 103 PHE B O 1
ATOM 1938 N N . TYR B 1 104 ? 7.336 -14.422 -10.289 1 98.56 104 TYR B N 1
ATOM 1939 C CA . TYR B 1 104 ? 5.895 -14.625 -10.219 1 98.56 104 TYR B CA 1
ATOM 1940 C C . TYR B 1 104 ? 5.293 -13.883 -9.031 1 98.56 104 TYR B C 1
ATOM 1942 O O . TYR B 1 104 ? 5.965 -13.68 -8.016 1 98.56 104 TYR B O 1
ATOM 1950 N N . ASP B 1 105 ? 4.07 -13.508 -9.156 1 98.75 105 ASP B N 1
ATOM 1951 C CA . ASP B 1 105 ? 3.324 -12.93 -8.047 1 98.75 105 ASP B CA 1
ATOM 1952 C C . ASP B 1 105 ? 1.852 -13.328 -8.102 1 98.75 105 ASP B C 1
ATOM 1954 O O . ASP B 1 105 ? 1.222 -13.242 -9.156 1 98.75 105 ASP B O 1
ATOM 1958 N N . ILE B 1 106 ? 1.406 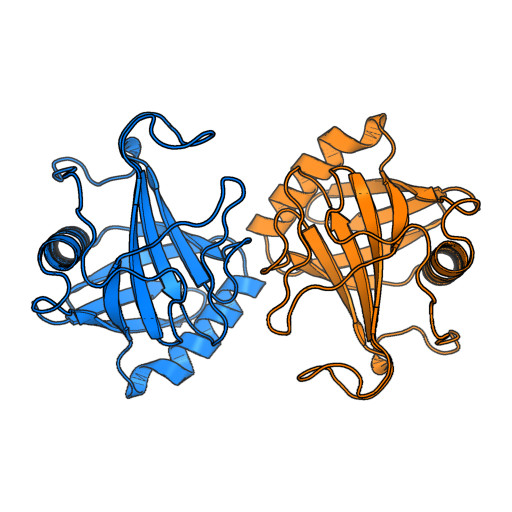-13.836 -7 1 98.94 106 ILE B N 1
ATOM 1959 C CA . ILE B 1 106 ? -0.038 -13.984 -6.863 1 98.94 106 ILE B CA 1
ATOM 1960 C C . ILE B 1 106 ? -0.622 -12.742 -6.191 1 98.94 106 ILE B C 1
ATOM 1962 O O . ILE B 1 106 ? -0.102 -12.273 -5.176 1 98.94 106 ILE B O 1
ATOM 1966 N N . GLY B 1 107 ? -1.607 -12.188 -6.801 1 98.94 107 GLY B N 1
ATOM 1967 C CA . GLY B 1 107 ? -2.365 -11.109 -6.188 1 98.94 107 GLY B CA 1
ATOM 1968 C C . GLY B 1 107 ? -3.779 -11.516 -5.816 1 98.94 107 GLY B C 1
ATOM 1969 O O . GLY B 1 107 ? -4.539 -11.992 -6.66 1 98.94 107 GLY B O 1
ATOM 1970 N N . ILE B 1 108 ? -4.117 -11.352 -4.574 1 99 108 ILE B N 1
ATOM 1971 C CA . ILE B 1 108 ? -5.48 -11.539 -4.086 1 99 108 ILE B CA 1
ATOM 1972 C C . ILE B 1 108 ? -6.145 -10.18 -3.889 1 99 108 ILE B C 1
ATOM 1974 O O . ILE B 1 108 ? -5.859 -9.477 -2.916 1 99 108 ILE B O 1
ATOM 1978 N N . PHE B 1 109 ? -7.012 -9.828 -4.801 1 98.94 109 PHE B N 1
ATOM 1979 C CA . PHE B 1 109 ? -7.68 -8.531 -4.738 1 98.94 109 PHE B CA 1
ATOM 1980 C C . PHE B 1 109 ? -8.977 -8.625 -3.939 1 98.94 109 PHE B C 1
ATOM 1982 O O . PHE B 1 109 ? -9.797 -9.516 -4.18 1 98.94 109 PHE B O 1
ATOM 1989 N N . TYR B 1 110 ? -9.188 -7.641 -3.045 1 98.88 110 TYR B N 1
ATOM 1990 C CA . TYR B 1 110 ? -10.305 -7.789 -2.119 1 98.88 110 TYR B CA 1
ATOM 1991 C C . TYR B 1 110 ? -11.172 -6.539 -2.107 1 98.88 110 TYR B C 1
ATOM 1993 O O . TYR B 1 110 ? -12.031 -6.375 -1.231 1 98.88 110 TYR B O 1
ATOM 2001 N N . GLY B 1 111 ? -10.945 -5.703 -2.998 1 97.94 111 GLY B N 1
ATOM 2002 C CA . GLY B 1 111 ? -11.727 -4.484 -3.119 1 97.94 111 GLY B CA 1
ATOM 2003 C C . GLY B 1 111 ? -11.672 -3.871 -4.504 1 97.94 111 GLY B C 1
ATOM 2004 O O . GLY B 1 111 ? -10.914 -4.336 -5.363 1 97.94 111 GLY B O 1
ATOM 2005 N N . ALA B 1 112 ? -12.5 -2.838 -4.719 1 95.88 112 ALA B N 1
ATOM 2006 C CA . ALA B 1 112 ? -12.562 -2.141 -6.004 1 95.88 112 ALA B CA 1
ATOM 2007 C C . ALA B 1 112 ? -11.359 -1.215 -6.18 1 95.88 112 ALA B C 1
ATOM 2009 O O . ALA B 1 112 ? -10.695 -0.854 -5.207 1 95.88 112 ALA B O 1
ATOM 2010 N N . GLY B 1 113 ? -11.055 -0.931 -7.488 1 96.38 113 GLY B N 1
ATOM 2011 C CA . GLY B 1 113 ? -10.078 0.099 -7.789 1 96.38 113 GLY B CA 1
ATOM 2012 C C . GLY B 1 113 ? -8.688 -0.455 -8.039 1 96.38 113 GLY B C 1
ATOM 2013 O O . GLY B 1 113 ? -7.738 0.304 -8.258 1 96.38 113 GLY B O 1
ATOM 2014 N N . GLY B 1 114 ? -8.539 -1.741 -7.98 1 98.06 114 GLY B N 1
ATOM 2015 C CA . GLY B 1 114 ? -7.25 -2.33 -8.297 1 98.06 114 GLY B CA 1
ATOM 2016 C C . GLY B 1 114 ? -6.684 -1.851 -9.625 1 98.06 114 GLY B C 1
ATOM 2017 O O . GLY B 1 114 ? -7.414 -1.738 -10.609 1 98.06 114 GLY B O 1
ATOM 2018 N N . ARG B 1 115 ? -5.406 -1.466 -9.648 1 98.31 115 ARG B N 1
ATOM 2019 C CA . ARG B 1 115 ? -4.727 -1.034 -10.867 1 98.31 115 ARG B CA 1
ATOM 2020 C C . ARG B 1 115 ? -3.227 -1.303 -10.781 1 98.31 115 ARG B C 1
ATOM 2022 O O . ARG B 1 115 ? -2.592 -0.992 -9.773 1 98.31 115 ARG B O 1
ATOM 2029 N N . LEU B 1 116 ? -2.709 -1.874 -11.828 1 98.38 116 LEU B N 1
ATOM 2030 C CA . LEU B 1 116 ? -1.344 -2.387 -11.781 1 98.38 116 LEU B CA 1
ATOM 2031 C C . LEU B 1 116 ? -0.368 -1.383 -12.383 1 98.38 116 LEU B C 1
ATOM 2033 O O . LEU B 1 116 ? 0.365 -1.71 -13.32 1 98.38 116 LEU B O 1
ATOM 2037 N N . LEU B 1 117 ? -0.36 -0.185 -11.859 1 97.75 117 LEU B N 1
ATOM 2038 C CA . LEU B 1 117 ? 0.664 0.806 -12.172 1 97.75 117 LEU B CA 1
ATOM 2039 C C . LEU B 1 117 ? 1.851 0.68 -11.227 1 97.75 117 LEU B C 1
ATOM 2041 O O . LEU B 1 117 ? 1.836 1.245 -10.125 1 97.75 117 LEU B O 1
ATOM 2045 N N . MET B 1 118 ? 2.885 -0.035 -11.648 1 96.5 118 MET B N 1
ATOM 2046 C CA . MET B 1 118 ? 4.086 -0.315 -10.867 1 96.5 118 MET B CA 1
ATOM 2047 C C . MET B 1 118 ? 5.109 0.808 -11.016 1 96.5 118 MET B C 1
ATOM 2049 O O . MET B 1 118 ? 4.93 1.708 -11.844 1 96.5 118 MET B O 1
ATOM 2053 N N . PRO B 1 119 ? 6.125 0.795 -10.117 1 93.88 119 PRO B N 1
ATOM 2054 C CA . PRO B 1 119 ? 7.125 1.856 -10.258 1 93.88 119 PRO B CA 1
ATOM 2055 C C . PRO B 1 119 ? 7.801 1.854 -11.625 1 93.88 119 PRO B C 1
ATOM 2057 O O . PRO B 1 119 ? 8.391 2.859 -12.031 1 93.88 119 PRO B O 1
ATOM 2060 N N . PHE B 1 120 ? 7.656 0.808 -12.336 1 94.44 120 PHE B N 1
ATOM 2061 C CA . PHE B 1 120 ? 8.297 0.68 -13.641 1 94.44 120 PHE B CA 1
ATOM 2062 C C . PHE B 1 120 ? 7.262 0.759 -14.758 1 94.44 120 PHE B C 1
ATOM 2064 O O . PHE B 1 120 ? 7.559 0.439 -15.914 1 94.44 120 PHE B O 1
ATOM 2071 N N . GLY B 1 121 ? 6.098 1.148 -14.406 1 95.62 121 GLY B N 1
ATOM 2072 C CA . GLY B 1 121 ? 5.062 1.348 -15.414 1 95.62 121 GLY B CA 1
ATOM 2073 C C . GLY B 1 121 ? 3.902 0.382 -15.273 1 95.62 121 GLY B C 1
ATOM 2074 O O . GLY B 1 121 ? 3.814 -0.352 -14.281 1 95.62 121 GLY B O 1
ATOM 2075 N N . TRP B 1 122 ? 3.008 0.487 -16.234 1 97.56 122 TRP B N 1
ATOM 2076 C CA . TRP B 1 122 ? 1.82 -0.362 -16.234 1 97.56 122 TRP B CA 1
ATOM 2077 C C . TRP B 1 122 ? 2.182 -1.797 -16.609 1 97.56 122 TRP B C 1
ATOM 2079 O O . TRP B 1 122 ? 2.959 -2.027 -17.531 1 97.56 122 TRP B O 1
ATOM 2089 N N . ILE B 1 123 ? 1.64 -2.752 -15.867 1 98.12 123 ILE B N 1
ATOM 2090 C CA . ILE B 1 123 ? 1.702 -4.148 -16.281 1 98.12 123 ILE B CA 1
ATOM 2091 C C . ILE B 1 123 ? 0.294 -4.738 -16.312 1 98.12 123 ILE B C 1
ATOM 2093 O O . ILE B 1 123 ? -0.675 -4.07 -15.945 1 98.12 123 ILE B O 1
ATOM 2097 N N . GLN B 1 124 ? 0.204 -5.898 -16.891 1 98.75 124 GLN B N 1
ATOM 2098 C CA . GLN B 1 124 ? -0.992 -6.727 -16.781 1 98.75 124 GLN B CA 1
ATOM 2099 C C . GLN B 1 124 ? -0.698 -8.016 -16.016 1 98.75 124 GLN B C 1
ATOM 2101 O O . GLN B 1 124 ? 0.453 -8.445 -15.938 1 98.75 124 GLN B O 1
ATOM 2106 N N . ALA B 1 125 ? -1.684 -8.578 -15.391 1 98.88 125 ALA B N 1
ATOM 2107 C CA . ALA B 1 125 ? -1.641 -9.891 -14.758 1 98.88 125 ALA B CA 1
ATOM 2108 C C . ALA B 1 125 ? -2.857 -10.727 -15.141 1 98.88 125 ALA B C 1
ATOM 2110 O O . ALA B 1 125 ? -3.898 -10.18 -15.516 1 98.88 125 ALA B O 1
ATOM 2111 N N . ASN B 1 126 ? -2.709 -11.969 -15.102 1 99 126 ASN B N 1
ATOM 2112 C CA . ASN B 1 126 ? -3.725 -12.906 -15.57 1 99 126 ASN B CA 1
ATOM 2113 C C . ASN B 1 126 ? -4.762 -13.203 -14.492 1 99 126 ASN B C 1
ATOM 2115 O O . ASN B 1 126 ? -4.434 -13.781 -13.453 1 99 126 ASN B O 1
ATOM 2119 N N . VAL B 1 127 ? -6.027 -12.805 -14.719 1 99 127 VAL B N 1
ATOM 2120 C CA . VAL B 1 127 ? -7.082 -13.266 -13.82 1 99 127 VAL B CA 1
ATOM 2121 C C . VAL B 1 127 ? -7.316 -14.758 -14.031 1 99 127 VAL B C 1
ATOM 2123 O O . VAL B 1 127 ? -7.859 -15.172 -15.055 1 99 127 VAL B O 1
ATOM 2126 N N . CYS B 1 128 ? -6.941 -15.555 -12.992 1 98.94 128 CYS B N 1
ATOM 2127 C CA . CYS B 1 128 ? -6.945 -17 -13.203 1 98.94 128 CYS B CA 1
ATOM 2128 C C . CYS B 1 128 ? -7.82 -17.703 -12.172 1 98.94 128 CYS B C 1
ATOM 2130 O O . CYS B 1 128 ? -8.07 -18.906 -12.281 1 98.94 128 CYS B O 1
ATOM 2132 N N . ALA B 1 129 ? -8.266 -17.016 -11.195 1 98.94 129 ALA B N 1
ATOM 2133 C CA . ALA B 1 129 ? -9.219 -17.531 -10.219 1 98.94 129 ALA B CA 1
ATOM 2134 C C . ALA B 1 129 ? -10.07 -16.406 -9.633 1 98.94 129 ALA B C 1
ATOM 2136 O O . ALA B 1 129 ? -9.773 -15.227 -9.828 1 98.94 129 ALA B O 1
ATOM 2137 N N . ARG B 1 130 ? -11.172 -16.781 -8.914 1 98.94 130 ARG B N 1
ATOM 2138 C CA . ARG B 1 130 ? -12.047 -15.836 -8.219 1 98.94 130 ARG B CA 1
ATOM 2139 C C . ARG B 1 130 ? -12.5 -16.406 -6.883 1 98.94 130 ARG B C 1
ATOM 2141 O O . ARG B 1 130 ? -12.836 -17.578 -6.781 1 98.94 130 ARG B O 1
ATOM 2148 N N . ILE B 1 131 ? -12.414 -15.57 -5.938 1 98.94 131 ILE B N 1
ATOM 2149 C CA . ILE B 1 131 ? -12.953 -15.961 -4.641 1 98.94 131 ILE B CA 1
ATOM 2150 C C . ILE B 1 131 ? -14.438 -16.297 -4.781 1 98.94 131 ILE B C 1
ATOM 2152 O O . ILE B 1 131 ? -15.18 -15.586 -5.453 1 98.94 131 ILE B O 1
ATOM 2156 N N . LEU B 1 132 ? -14.828 -17.406 -4.188 1 98.88 132 LEU B N 1
ATOM 2157 C CA . LEU B 1 132 ? -16.25 -17.75 -4.219 1 98.88 132 LEU B CA 1
ATOM 2158 C C . LEU B 1 132 ? -17.094 -16.641 -3.619 1 98.88 132 LEU B C 1
ATOM 2160 O O . LEU B 1 132 ? -16.719 -16.031 -2.609 1 98.88 132 LEU B O 1
ATOM 2164 N N . PRO B 1 133 ? -18.25 -16.422 -4.242 1 98.5 133 PRO B N 1
ATOM 2165 C CA . PRO B 1 133 ? -19.109 -15.328 -3.762 1 98.5 133 PRO B CA 1
ATOM 2166 C C . PRO B 1 133 ? -19.406 -15.438 -2.27 1 98.5 133 PRO B C 1
ATOM 2168 O O . PRO B 1 133 ? -19.406 -14.422 -1.564 1 98.5 133 PRO B O 1
ATOM 2171 N N . GLU B 1 134 ? -19.625 -16.594 -1.731 1 98.5 134 GLU B N 1
ATOM 2172 C CA . GLU B 1 134 ? -20.016 -16.797 -0.34 1 98.5 134 GLU B CA 1
ATOM 2173 C C . GLU B 1 134 ? -18.844 -16.562 0.605 1 98.5 134 GLU B C 1
ATOM 2175 O O . GLU B 1 134 ? -19.031 -16.391 1.812 1 98.5 134 GLU B O 1
ATOM 2180 N N . ASP B 1 135 ? -17.594 -16.547 0.039 1 98.81 135 ASP B N 1
ATOM 2181 C CA . ASP B 1 135 ? -16.422 -16.344 0.866 1 98.81 135 ASP B CA 1
ATOM 2182 C C . ASP B 1 135 ? -15.93 -14.898 0.766 1 98.81 135 ASP B C 1
ATOM 2184 O O . ASP B 1 135 ? -15.047 -14.477 1.521 1 98.81 135 ASP B O 1
ATOM 2188 N N . LEU B 1 136 ? -16.531 -14.109 -0.116 1 98.81 136 LEU B N 1
ATOM 2189 C CA . LEU B 1 136 ? -15.945 -12.836 -0.505 1 98.81 136 LEU B CA 1
ATOM 2190 C C . LEU B 1 136 ? -15.984 -11.844 0.651 1 98.81 136 LEU B C 1
ATOM 2192 O O . LEU B 1 136 ? -14.977 -11.211 0.97 1 98.81 136 LEU B O 1
ATOM 2196 N N . ASP B 1 137 ? -17.125 -11.719 1.334 1 98.75 137 ASP B N 1
ATOM 2197 C CA . ASP B 1 137 ? -17.25 -10.75 2.416 1 98.75 137 ASP B CA 1
ATOM 2198 C C . ASP B 1 137 ? -16.234 -11.031 3.518 1 98.75 137 ASP B C 1
ATOM 2200 O O . ASP B 1 137 ? -15.578 -10.109 4.016 1 98.75 137 ASP B O 1
ATOM 2204 N N . LYS B 1 138 ? -16.141 -12.312 3.906 1 98.88 138 LYS B N 1
ATOM 2205 C CA . LYS B 1 138 ? -15.164 -12.672 4.938 1 98.88 138 LYS B CA 1
ATOM 2206 C C . LYS B 1 138 ? -13.734 -12.422 4.457 1 98.88 138 LYS B C 1
ATOM 2208 O O . LYS B 1 138 ? -12.891 -11.961 5.227 1 98.88 138 LYS B O 1
ATOM 2213 N N . ALA B 1 139 ? -13.414 -12.789 3.203 1 98.94 139 ALA B N 1
ATOM 2214 C CA . ALA B 1 139 ? -12.078 -12.562 2.65 1 98.94 139 ALA B CA 1
ATOM 2215 C C . ALA B 1 139 ? -11.711 -11.086 2.686 1 98.94 139 ALA B C 1
ATOM 2217 O O . ALA B 1 139 ? -10.57 -10.727 3 1 98.94 139 ALA B O 1
ATOM 2218 N N . VAL B 1 140 ? -12.711 -10.242 2.334 1 98.88 140 VAL B N 1
ATOM 2219 C CA . VAL B 1 140 ? -12.492 -8.805 2.373 1 98.88 140 VAL B CA 1
ATOM 2220 C C . VAL B 1 140 ? -12.078 -8.383 3.781 1 98.88 140 VAL B C 1
ATOM 2222 O O . VAL B 1 140 ? -11.07 -7.703 3.963 1 98.88 140 VAL B O 1
ATOM 2225 N N . ALA B 1 141 ? -12.805 -8.812 4.816 1 98.88 141 ALA B N 1
ATOM 2226 C CA . ALA B 1 141 ? -12.523 -8.453 6.203 1 98.88 141 ALA B CA 1
ATOM 2227 C C . ALA B 1 141 ? -11.156 -8.992 6.637 1 98.88 141 ALA B C 1
ATOM 2229 O O . ALA B 1 141 ? -10.391 -8.289 7.301 1 98.88 141 ALA B O 1
ATOM 2230 N N . ASP B 1 142 ? -10.867 -10.203 6.242 1 98.94 142 ASP B N 1
ATOM 2231 C CA . ASP B 1 142 ? -9.625 -10.844 6.648 1 98.94 142 ASP B CA 1
ATOM 2232 C C . ASP B 1 142 ? -8.422 -10.18 5.98 1 98.94 142 ASP B C 1
ATOM 2234 O O . ASP B 1 142 ? -7.367 -10.016 6.602 1 98.94 142 ASP B O 1
ATOM 2238 N N . CYS B 1 143 ? -8.555 -9.781 4.707 1 98.94 143 CYS B N 1
ATOM 2239 C CA . CYS B 1 143 ? -7.473 -9.094 4.016 1 98.94 143 CYS B CA 1
ATOM 2240 C C . CYS B 1 143 ? -7.227 -7.719 4.629 1 98.94 143 CYS B C 1
ATOM 2242 O O . CYS B 1 143 ? -6.082 -7.273 4.723 1 98.94 143 CYS B O 1
ATOM 2244 N N . ARG B 1 144 ? -8.305 -7.062 5.059 1 98.75 144 ARG B N 1
ATOM 2245 C CA . ARG B 1 144 ? -8.133 -5.805 5.781 1 98.75 144 ARG B CA 1
ATOM 2246 C C . ARG B 1 144 ? -7.371 -6.02 7.082 1 98.75 144 ARG B C 1
ATOM 2248 O O . ARG B 1 144 ? -6.562 -5.176 7.48 1 98.75 144 ARG B O 1
ATOM 2255 N N . THR B 1 145 ? -7.66 -7.141 7.719 1 98.88 145 THR B N 1
ATOM 2256 C CA . THR B 1 145 ? -6.938 -7.492 8.938 1 98.88 145 THR B CA 1
ATOM 2257 C C . THR B 1 145 ? -5.465 -7.75 8.633 1 98.88 145 THR B C 1
ATOM 2259 O O . THR B 1 145 ? -4.586 -7.312 9.383 1 98.88 145 THR B O 1
ATOM 2262 N N . ILE B 1 146 ? -5.137 -8.398 7.535 1 98.94 146 ILE B N 1
ATOM 2263 C CA . ILE B 1 146 ? -3.756 -8.656 7.141 1 98.94 146 ILE B CA 1
ATOM 2264 C C . ILE B 1 146 ? -3.031 -7.332 6.918 1 98.94 146 ILE B C 1
ATOM 2266 O O . ILE B 1 146 ? -1.884 -7.164 7.336 1 98.94 146 ILE B O 1
ATOM 2270 N N . ARG B 1 147 ? -3.734 -6.398 6.273 1 98.88 147 ARG B N 1
ATOM 2271 C CA . ARG B 1 147 ? -3.154 -5.078 6.043 1 98.88 147 ARG B CA 1
ATOM 2272 C C . ARG B 1 147 ? -2.73 -4.43 7.355 1 98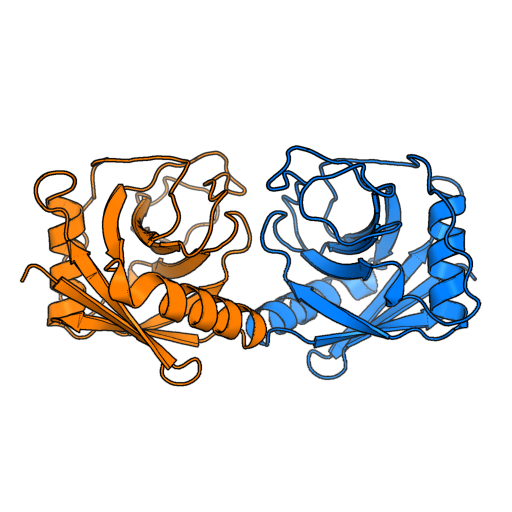.88 147 ARG B C 1
ATOM 2274 O O . ARG B 1 147 ? -1.633 -3.877 7.457 1 98.88 147 ARG B O 1
ATOM 2281 N N . ARG B 1 148 ? -3.518 -4.547 8.383 1 98.75 148 ARG B N 1
ATOM 2282 C CA . ARG B 1 148 ? -3.248 -3.908 9.664 1 98.75 148 ARG B CA 1
ATOM 2283 C C . ARG B 1 148 ? -2.207 -4.691 10.461 1 98.75 148 ARG B C 1
ATOM 2285 O O . ARG B 1 148 ? -1.419 -4.105 11.203 1 98.75 148 ARG B O 1
ATOM 2292 N N . ASN B 1 149 ? -2.176 -6.039 10.211 1 98.75 149 ASN B N 1
ATOM 2293 C CA . ASN B 1 149 ? -1.265 -6.898 10.953 1 98.75 149 ASN B CA 1
ATOM 2294 C C . ASN B 1 149 ? 0.153 -6.836 10.391 1 98.75 149 ASN B C 1
ATOM 2296 O O . ASN B 1 149 ? 1.124 -7.039 11.125 1 98.75 149 ASN B O 1
ATOM 2300 N N . GLY B 1 150 ? 0.255 -6.609 9.109 1 98.75 150 GLY B N 1
ATOM 2301 C CA . GLY B 1 150 ? 1.571 -6.598 8.492 1 98.75 150 GLY B CA 1
ATOM 2302 C C . GLY B 1 150 ? 1.905 -7.895 7.773 1 98.75 150 GLY B C 1
ATOM 2303 O O . GLY B 1 150 ? 1.009 -8.664 7.422 1 98.75 150 GLY B O 1
ATOM 2304 N N . ALA B 1 151 ? 3.143 -8.094 7.523 1 98.81 151 ALA B N 1
ATOM 2305 C CA . ALA B 1 151 ? 3.621 -9.242 6.75 1 98.81 151 ALA B CA 1
ATOM 2306 C C . ALA B 1 151 ? 3.127 -10.555 7.355 1 98.81 151 ALA B C 1
ATOM 2308 O O . ALA B 1 151 ? 2.959 -10.656 8.57 1 98.81 151 ALA B O 1
ATOM 2309 N N . CYS B 1 152 ? 2.896 -11.5 6.48 1 98.88 152 CYS B N 1
ATOM 2310 C CA . CYS B 1 152 ? 2.377 -12.789 6.918 1 98.88 152 CYS B CA 1
ATOM 2311 C C . CYS B 1 152 ? 2.807 -13.906 5.969 1 98.88 152 CYS B C 1
ATOM 2313 O O . CYS B 1 152 ? 3.68 -13.703 5.125 1 98.88 152 CYS B O 1
ATOM 2315 N N . THR B 1 153 ? 2.322 -15.109 6.293 1 98.88 153 THR B N 1
ATOM 2316 C CA . THR B 1 153 ? 2.498 -16.266 5.426 1 98.88 153 THR B CA 1
ATOM 2317 C C . THR B 1 153 ? 1.156 -16.734 4.867 1 98.88 153 THR B C 1
ATOM 2319 O O . THR B 1 153 ? 0.195 -16.906 5.621 1 98.88 153 THR B O 1
ATOM 2322 N N . ILE B 1 154 ? 1.062 -16.875 3.574 1 98.88 154 ILE B N 1
ATOM 2323 C CA . ILE B 1 154 ? -0.135 -17.422 2.936 1 98.88 154 ILE B CA 1
ATOM 2324 C C . ILE B 1 154 ? 0.159 -18.812 2.371 1 98.88 154 ILE B C 1
ATOM 2326 O O . ILE B 1 154 ? 1.216 -19.031 1.778 1 98.88 154 ILE B O 1
ATOM 2330 N N . THR B 1 155 ? -0.765 -19.672 2.602 1 98.88 155 THR B N 1
ATOM 2331 C CA . THR B 1 155 ? -0.682 -21.016 2.062 1 98.88 155 THR B CA 1
ATOM 2332 C C . THR B 1 155 ? -1.755 -21.25 1.001 1 98.88 155 THR B C 1
ATOM 2334 O O . THR B 1 155 ? -2.895 -20.797 1.158 1 98.88 155 THR B O 1
ATOM 2337 N N . VAL B 1 156 ? -1.346 -21.906 -0.079 1 98.81 156 VAL B N 1
ATOM 2338 C CA . VAL B 1 156 ? -2.314 -22.328 -1.09 1 98.81 156 VAL B CA 1
ATOM 2339 C C . VAL B 1 156 ? -2.451 -23.844 -1.083 1 98.81 156 VAL B C 1
ATOM 2341 O O . VAL B 1 156 ? -1.449 -24.562 -1.067 1 98.81 156 VAL B O 1
ATOM 2344 N N . GLU B 1 157 ? -3.689 -24.297 -1.013 1 98.5 157 GLU B N 1
ATOM 2345 C CA . GLU B 1 157 ? -4.02 -25.719 -0.921 1 98.5 157 GLU B CA 1
ATOM 2346 C C . GLU B 1 157 ? -5.211 -26.062 -1.812 1 98.5 157 GLU B C 1
ATOM 2348 O O . GLU B 1 157 ? -5.965 -25.172 -2.225 1 98.5 157 GLU B O 1
ATOM 2353 N N . PRO B 1 158 ? -5.285 -27.438 -2.174 1 98.31 158 PRO B N 1
ATOM 2354 C CA . PRO B 1 158 ? -6.551 -27.828 -2.799 1 98.31 158 PRO B CA 1
ATOM 2355 C C . PRO B 1 158 ? -7.754 -27.594 -1.886 1 98.31 158 PRO B C 1
ATOM 2357 O O . PRO B 1 158 ? -7.66 -27.797 -0.671 1 98.31 158 PRO B O 1
ATOM 2360 N N . ALA B 1 159 ? -8.812 -27.109 -2.502 1 93.81 159 ALA B N 1
ATOM 2361 C CA . ALA B 1 159 ? -10.016 -26.922 -1.707 1 93.81 159 ALA B CA 1
ATOM 2362 C C . ALA B 1 159 ? -10.891 -28.172 -1.721 1 93.81 159 ALA B C 1
ATOM 2364 O O . ALA B 1 159 ? -10.875 -28.938 -2.691 1 93.81 159 ALA B O 1
#

Sequence (318 aa):
MDLVIFTEPKSGLSARCRLLPDAAPQSCDFLRDLATRRASFEAMHAIWTGPEISVPMPSAALPQGMTQPAIPAENATSYPGAGDVVLAYLAPGSTQGLPPGPFYDIGIFYGAGGRLLMPFGWIQANVCARILPEDLDKAVADCRTIRRNGACTITVEPAMDLVIFTEPKSGLSARCRLLPDAAPQSCDFLRDLATRRASFEAMHAIWTGPEISVPMPSAALPQGMTQPAIPAENATSYPGAGDVVLAYLAPGSTQGLPPGPFYDIGIFYGAGGRLLMPFGWIQANVCARILPEDLDKAVADCRTIRRNGACTITVEPA